Protein AF-M2UI79-F1 (afdb_monomer)

Secondary structure (DSSP, 8-state):
-------------------SHHHHHHHHHHHHHHHHHTTS-TTT--BTEEE--TT--TT----S-EEEPP-SSTTPPPPHHHHHHHHSS-S-SS----EETTEE-HHHHHHHHHHHHHSPPTTPPTT---PPP--GGGTBTT--SHHHHHHHHHHHHHHHHHHH-TT--HHHHHHHHHHHHHHHHHHHHHHHHHHHHHHHHHHHHTTTS---EEEEEE-SS-TTSEEEEE-HHHHHHHHHHTT-TTHHHHHHHHHHHHHHH-HHHHHHHHHHHHHHHHHHH--TT--

Sequence (287 aa):
MRCSLLFTLFYLFVAAWAGGYQGCLERVWLYQAYLIDSLNDYNDQTIGWQCKDKGITKRTTTCSSWVRMPGSSSGSTLSYDQFIFNLGRVGDRTGWSVMSGGKLDLEATALNTYNKYLTPRPGQAPGTAKVKNFGAHLAVKGTFEWNACIMKVGEVVDRTYRDKSAGMDDATKKLFKDFDMMRELVIKARAADHAPFLINEARQKLSGMNIELEPLGTNPVDPNKKWETVDWTATEKAALEAGDKDAGKKIRKFLGDWYSGNKDARDHDQVINSFKHQRDQQLACGR

Radius of gyration: 20.46 Å; Cα contacts (8 Å, |Δi|>4): 376; chains: 1; bounding box: 53×42×60 Å

Mean predicted aligned error: 6.47 Å

pLDDT: mean 87.97, std 14.97, range [24.69, 98.12]

Solvent-accessible surface area (backbone atoms only — not comparable to full-atom values): 16203 Å² total; per-residue (Å²): 133,87,78,79,80,78,74,76,84,72,93,62,65,44,60,40,90,29,56,53,58,37,34,24,30,47,50,49,27,52,49,33,48,30,58,51,36,64,75,46,58,80,88,75,45,38,54,51,16,25,56,66,56,82,84,78,51,87,82,51,83,76,70,90,42,75,41,72,59,77,44,98,47,92,88,47,82,61,52,66,26,44,48,51,37,57,48,44,96,57,88,61,67,64,82,38,62,34,74,51,96,91,37,78,32,63,66,60,17,18,52,42,36,35,50,60,33,48,54,66,53,93,95,50,62,86,88,70,45,53,48,69,63,49,50,29,29,43,36,30,58,96,32,46,34,33,52,62,32,48,43,49,52,40,54,50,49,37,49,48,39,68,78,50,56,82,82,58,50,73,70,61,52,43,41,56,54,50,28,52,53,32,47,53,50,28,45,46,40,47,46,33,72,48,17,68,60,50,51,55,50,45,56,66,74,43,67,93,51,68,84,35,72,38,80,71,47,67,31,90,90,43,75,89,40,72,27,36,32,74,28,64,68,59,20,35,51,54,27,42,74,75,64,39,86,56,33,65,59,52,51,53,49,51,52,51,50,46,44,68,73,32,64,67,58,28,60,50,48,51,47,47,48,31,54,50,49,36,59,74,69,52,61,66,90,56,134

Organism: Cochliobolus heterostrophus (strain C5 / ATCC 48332 / race O) (NCBI:txid701091)

Foldseek 3Di:
DDPPPPPDPDPQQPLPPDKALLQLLVLLLLLLLQVLLLLDDPVSRFFQKAAPDPPDDSPDQDGPDIDGQDDPDPPDRHDSLSSVVQLPPDDDSDDLFDDDPNHTPSSVSSLSNRVSQQPADVPGDHPPRIDDGGALNSTGHNDGGVLVSLQVSLVSNQVSCVVVVPPDDPVSLVSLVSSLVSLLVSLQVLQQVLAVVVVVLCCVQVPPFDFDKDWSAADPNDRVDTRIHTPLVVRLVVCVVVVNPCSVVSVVVSVVCCLVVPVVSVVSVSNSVSSVVSSVPHDRPHD

Structure (mmCIF, N/CA/C/O backbone):
data_AF-M2UI79-F1
#
_entry.id   AF-M2UI79-F1
#
loop_
_atom_site.group_PDB
_atom_site.id
_atom_site.type_symbol
_atom_site.label_atom_id
_atom_site.label_alt_id
_atom_site.label_comp_id
_atom_site.label_asym_id
_atom_site.label_entity_id
_atom_site.label_seq_id
_atom_site.pdbx_PDB_ins_code
_atom_site.Cartn_x
_atom_site.Cartn_y
_atom_site.Cartn_z
_atom_site.occupancy
_atom_site.B_iso_or_equiv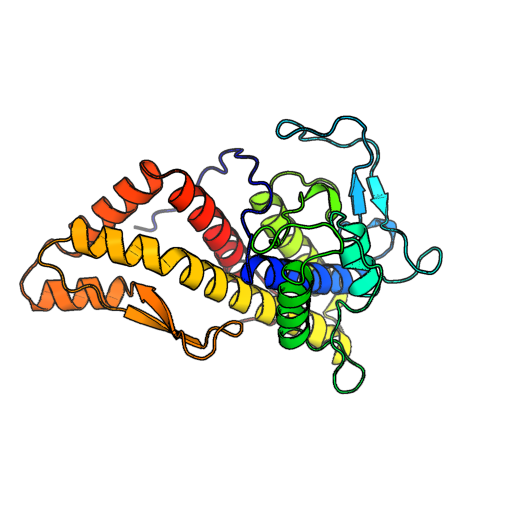
_atom_site.auth_seq_id
_atom_site.auth_comp_id
_atom_site.auth_asym_id
_atom_site.auth_atom_id
_atom_site.pdbx_PDB_model_num
ATOM 1 N N . MET A 1 1 ? 1.130 -15.012 29.475 1.00 27.92 1 MET A N 1
ATOM 2 C CA . MET A 1 1 ? 1.000 -16.111 28.492 1.00 27.92 1 MET A CA 1
ATOM 3 C C . MET A 1 1 ? 1.061 -15.506 27.101 1.00 27.92 1 MET A C 1
ATOM 5 O O . MET A 1 1 ? 0.258 -14.637 26.794 1.00 27.92 1 MET A O 1
ATOM 9 N N . ARG A 1 2 ? 2.076 -15.874 26.311 1.00 27.73 2 ARG A N 1
ATOM 10 C CA . ARG A 1 2 ? 2.273 -15.397 24.936 1.00 27.73 2 ARG A CA 1
ATOM 11 C C . ARG A 1 2 ? 1.300 -16.153 24.027 1.00 27.73 2 ARG A C 1
ATOM 13 O O . ARG A 1 2 ? 1.574 -17.292 23.665 1.00 27.73 2 ARG A O 1
ATOM 20 N N . CYS A 1 3 ? 0.150 -15.559 23.716 1.00 24.69 3 CYS A N 1
ATOM 21 C CA . CYS A 1 3 ? -0.741 -16.109 22.698 1.00 24.69 3 CYS A CA 1
ATOM 22 C C . CYS A 1 3 ? -0.102 -15.891 21.326 1.00 24.69 3 CYS A C 1
ATOM 24 O O . CYS A 1 3 ? -0.104 -14.783 20.795 1.00 24.69 3 CYS A O 1
ATOM 26 N N . SER A 1 4 ? 0.469 -16.964 20.783 1.00 31.38 4 SER A N 1
ATOM 27 C CA . SER A 1 4 ? 0.850 -17.053 19.377 1.00 31.38 4 SER A CA 1
ATOM 28 C C . SER A 1 4 ? -0.422 -17.022 18.533 1.00 31.38 4 SER A C 1
ATOM 30 O O . SER A 1 4 ? -1.139 -18.016 18.448 1.00 31.38 4 SER A O 1
ATOM 32 N N . LEU A 1 5 ? -0.718 -15.874 17.927 1.00 33.47 5 LEU A N 1
ATOM 33 C CA . LEU A 1 5 ? -1.711 -15.761 16.862 1.00 33.47 5 LEU A CA 1
ATOM 34 C C . LEU A 1 5 ? -1.067 -16.238 15.557 1.00 33.47 5 LEU A C 1
ATOM 36 O O . LEU A 1 5 ? -0.616 -15.450 14.733 1.00 33.47 5 LEU A O 1
ATOM 40 N N . LEU A 1 6 ? -1.006 -17.559 15.393 1.00 34.72 6 LEU A N 1
ATOM 41 C CA . LEU A 1 6 ? -0.852 -18.190 14.086 1.00 34.72 6 LEU A CA 1
ATOM 42 C C . LEU A 1 6 ? -2.170 -17.990 13.329 1.00 34.72 6 LEU A C 1
ATOM 44 O O . LEU A 1 6 ? -3.073 -18.824 13.398 1.00 34.72 6 LEU A O 1
ATOM 48 N N . PHE A 1 7 ? -2.309 -16.852 12.647 1.00 36.41 7 PHE A N 1
ATOM 49 C CA . PHE A 1 7 ? -3.405 -16.661 11.707 1.00 36.41 7 PHE A CA 1
ATOM 50 C C . PHE A 1 7 ? -3.168 -17.543 10.485 1.00 36.41 7 PHE A C 1
ATOM 52 O O . PHE A 1 7 ? -2.214 -17.387 9.727 1.00 36.41 7 PHE A O 1
ATOM 59 N N . THR A 1 8 ? -4.067 -18.503 10.331 1.00 36.81 8 THR A N 1
ATOM 60 C CA . THR A 1 8 ? -4.213 -19.368 9.172 1.00 36.81 8 THR A CA 1
ATOM 61 C C . THR A 1 8 ? -4.433 -18.484 7.940 1.00 36.81 8 THR A C 1
ATOM 63 O O . THR A 1 8 ? -5.433 -17.771 7.857 1.00 36.81 8 THR A O 1
ATOM 66 N N . LEU A 1 9 ? -3.491 -18.516 6.992 1.00 37.81 9 LEU A N 1
ATOM 67 C CA . LEU A 1 9 ? -3.625 -17.938 5.651 1.00 37.81 9 LEU A CA 1
ATOM 68 C C . LEU A 1 9 ? -4.763 -18.665 4.918 1.00 37.81 9 LEU A C 1
ATOM 70 O O . LEU A 1 9 ? -4.558 -19.664 4.230 1.00 37.81 9 LEU A O 1
ATOM 74 N N . PHE A 1 10 ? -5.996 -18.202 5.111 1.00 36.38 10 PHE A N 1
ATOM 75 C CA . PHE A 1 10 ? -7.117 -18.633 4.288 1.00 36.38 10 PHE A CA 1
ATOM 76 C C . PHE A 1 10 ? -6.907 -18.101 2.865 1.00 36.38 10 PHE A C 1
ATOM 78 O O . PHE A 1 10 ? -6.783 -16.897 2.656 1.00 36.38 10 PHE A O 1
ATOM 85 N N . TYR A 1 11 ? -6.870 -19.022 1.895 1.00 38.00 11 TYR A N 1
ATOM 86 C CA . TYR A 1 11 ? -6.718 -18.792 0.453 1.00 38.00 11 TYR A CA 1
ATOM 87 C C . TYR A 1 11 ? -7.908 -18.018 -0.143 1.00 38.00 11 TYR A C 1
ATOM 89 O O . TYR A 1 11 ? -8.714 -18.556 -0.905 1.00 38.00 11 TYR A O 1
ATOM 97 N N . LEU A 1 12 ? -8.041 -16.739 0.192 1.00 37.28 12 LEU A N 1
ATOM 98 C CA . LEU A 1 12 ? -8.968 -15.835 -0.474 1.00 37.28 12 LEU A CA 1
ATOM 99 C C . LEU A 1 12 ? -8.194 -15.063 -1.531 1.00 37.28 12 LEU A C 1
ATOM 101 O O . LEU A 1 12 ? -7.293 -14.302 -1.219 1.00 37.28 12 LEU A O 1
ATOM 105 N N . PHE A 1 13 ? -8.548 -15.280 -2.798 1.00 39.59 13 PHE A N 1
ATOM 106 C CA . PHE A 1 13 ? -7.978 -14.584 -3.950 1.00 39.59 13 PHE A CA 1
ATOM 107 C C . PHE A 1 13 ? -8.388 -13.105 -3.919 1.00 39.59 13 PHE A C 1
ATOM 109 O O . PHE A 1 13 ? -9.335 -12.686 -4.594 1.00 39.59 13 PHE A O 1
ATOM 116 N N . VAL A 1 14 ? -7.714 -12.302 -3.097 1.00 44.78 14 VAL A N 1
ATOM 117 C CA . VAL A 1 14 ? -7.947 -10.863 -3.046 1.00 44.78 14 VAL A CA 1
ATOM 118 C C . VAL A 1 14 ? -7.304 -10.272 -4.298 1.00 44.78 14 VAL A C 1
ATOM 120 O O . VAL A 1 14 ? -6.105 -10.042 -4.362 1.00 44.78 14 VAL A O 1
ATOM 123 N N . ALA A 1 15 ? -8.085 -10.066 -5.360 1.00 45.25 15 ALA A N 1
ATOM 124 C CA . ALA A 1 15 ? -7.661 -9.169 -6.431 1.00 45.25 15 ALA A CA 1
ATOM 125 C C . ALA A 1 15 ? -7.447 -7.794 -5.790 1.00 45.25 15 ALA A C 1
ATOM 127 O O . ALA A 1 15 ? -8.443 -7.263 -5.302 1.00 45.25 15 ALA A O 1
ATOM 128 N N . ALA A 1 16 ? -6.204 -7.278 -5.777 1.00 47.62 16 ALA A N 1
ATOM 129 C CA . ALA A 1 16 ? -5.757 -6.070 -5.066 1.00 47.62 16 ALA A CA 1
ATOM 130 C C . ALA A 1 16 ? -6.931 -5.139 -4.742 1.00 47.62 16 ALA A C 1
ATOM 132 O O . ALA A 1 16 ? -7.430 -4.427 -5.616 1.00 47.62 16 ALA A O 1
ATOM 133 N N . TRP A 1 17 ? -7.469 -5.246 -3.526 1.00 44.66 17 TRP A N 1
ATOM 134 C CA . TRP A 1 17 ? -8.681 -4.536 -3.116 1.00 44.66 17 TRP A CA 1
ATOM 135 C C . TRP A 1 17 ? -8.281 -3.137 -2.659 1.00 44.66 17 TRP A C 1
ATOM 137 O O . TRP A 1 17 ? -8.253 -2.783 -1.483 1.00 44.66 17 TRP A O 1
ATOM 147 N N . ALA A 1 18 ? -7.806 -2.388 -3.643 1.00 54.72 18 ALA A N 1
ATOM 148 C CA . ALA A 1 18 ? -7.272 -1.053 -3.518 1.00 54.72 18 ALA A CA 1
ATOM 149 C C . ALA A 1 18 ? -7.669 -0.304 -4.797 1.00 54.72 18 ALA A C 1
ATOM 151 O O . ALA A 1 18 ? -6.862 0.005 -5.676 1.00 54.72 18 ALA A O 1
ATOM 152 N N . GLY A 1 19 ? -8.975 -0.060 -4.928 1.00 70.31 19 GLY A N 1
ATOM 153 C CA . GLY A 1 19 ? -9.395 1.142 -5.636 1.00 70.31 19 GLY A CA 1
ATOM 154 C C . GLY A 1 19 ? -8.925 2.360 -4.833 1.00 70.31 19 GLY A C 1
ATOM 155 O O . GLY A 1 19 ? -8.544 2.229 -3.677 1.00 70.31 19 GLY A O 1
ATOM 156 N N . GLY A 1 20 ? -8.930 3.542 -5.433 1.00 88.06 20 GLY A N 1
ATOM 157 C CA . GLY A 1 20 ? -8.580 4.762 -4.712 1.00 88.06 20 GLY A CA 1
ATOM 158 C C . GLY A 1 20 ? -7.076 5.025 -4.569 1.00 88.06 20 GLY A C 1
ATOM 159 O O . GLY A 1 20 ? -6.243 4.488 -5.307 1.00 88.06 20 GLY A O 1
ATOM 160 N N . TYR A 1 21 ? -6.738 5.928 -3.653 1.00 92.81 21 TYR A N 1
ATOM 161 C CA . TYR A 1 21 ? -5.385 6.465 -3.502 1.00 92.81 21 TYR A CA 1
ATOM 162 C C . TYR A 1 21 ? -4.407 5.442 -2.911 1.00 92.81 21 TYR A C 1
ATOM 164 O O . TYR A 1 21 ? -3.282 5.324 -3.399 1.00 92.81 21 TYR A O 1
ATOM 172 N N . GLN A 1 22 ? -4.851 4.604 -1.967 1.00 92.25 22 GLN A N 1
ATOM 173 C CA . GLN A 1 22 ? -4.053 3.503 -1.418 1.00 92.25 22 GLN A CA 1
ATOM 174 C C . GLN A 1 22 ? -3.550 2.550 -2.507 1.00 92.25 22 GLN A C 1
ATOM 176 O O . GLN A 1 22 ? -2.398 2.134 -2.473 1.00 92.25 22 GLN A O 1
ATOM 181 N N . GLY A 1 23 ? -4.355 2.268 -3.536 1.00 92.06 23 GLY A N 1
ATOM 182 C CA . GLY A 1 23 ? -3.917 1.424 -4.649 1.00 92.06 23 GLY A CA 1
ATOM 183 C C . GLY A 1 23 ? -2.882 2.077 -5.557 1.00 92.06 23 GLY A C 1
ATOM 184 O O . GLY A 1 23 ? -2.166 1.385 -6.284 1.00 92.06 23 GLY A O 1
ATOM 185 N N . CYS A 1 24 ? -2.794 3.405 -5.543 1.00 95.12 24 CYS A N 1
ATOM 186 C CA . CYS A 1 24 ? -1.746 4.141 -6.239 1.00 95.12 24 CYS A CA 1
ATOM 187 C C . CYS A 1 24 ? -0.452 4.137 -5.417 1.00 95.12 24 CYS A C 1
ATOM 189 O O . CYS A 1 24 ? 0.610 3.885 -5.982 1.00 95.12 24 CYS A O 1
ATOM 191 N N . LEU A 1 25 ? -0.546 4.280 -4.090 1.00 96.69 25 LEU A N 1
ATOM 192 C CA . LEU A 1 25 ? 0.588 4.082 -3.181 1.00 96.69 25 LEU A CA 1
ATOM 193 C C . LEU A 1 25 ? 1.167 2.663 -3.294 1.00 96.69 25 LEU A C 1
ATOM 195 O O . LEU A 1 25 ? 2.378 2.514 -3.417 1.00 96.69 25 LEU A O 1
ATOM 199 N N . GLU A 1 26 ? 0.327 1.624 -3.357 1.00 95.62 26 GLU A N 1
ATOM 200 C CA . GLU A 1 26 ? 0.772 0.230 -3.525 1.00 95.62 26 GLU A CA 1
ATOM 201 C C . GLU A 1 26 ? 1.559 -0.006 -4.813 1.00 95.62 26 GLU A C 1
ATOM 203 O O . GLU A 1 26 ? 2.475 -0.823 -4.849 1.00 95.62 26 GLU A O 1
ATOM 208 N N . ARG A 1 27 ? 1.232 0.712 -5.889 1.00 95.81 27 ARG A N 1
ATOM 209 C CA . ARG A 1 27 ? 1.990 0.619 -7.140 1.00 95.81 27 ARG A CA 1
ATOM 210 C C . ARG A 1 27 ? 3.364 1.248 -7.027 1.00 95.81 27 ARG A C 1
ATOM 212 O O . ARG A 1 27 ? 4.323 0.685 -7.544 1.00 95.81 27 ARG A O 1
ATOM 219 N N . VAL A 1 28 ? 3.451 2.404 -6.375 1.00 97.56 28 VAL A N 1
ATOM 220 C CA . VAL A 1 28 ? 4.728 3.078 -6.127 1.00 97.56 28 VAL A CA 1
ATOM 221 C C . VAL A 1 28 ? 5.580 2.237 -5.176 1.00 97.56 28 VAL A C 1
ATOM 223 O O . VAL A 1 28 ? 6.752 2.017 -5.462 1.00 97.56 28 VAL A O 1
ATOM 226 N N . TRP A 1 29 ? 4.983 1.678 -4.120 1.00 97.94 29 TRP A N 1
ATOM 227 C CA . TRP A 1 29 ? 5.615 0.710 -3.220 1.00 97.94 29 TRP A CA 1
ATOM 228 C C . TRP A 1 29 ? 6.164 -0.509 -3.977 1.00 97.94 29 TRP A C 1
ATOM 230 O O . TRP A 1 29 ? 7.340 -0.846 -3.852 1.00 97.94 29 TRP A O 1
ATOM 240 N N . LEU A 1 30 ? 5.345 -1.128 -4.832 1.00 97.50 30 LEU A N 1
ATOM 241 C CA . LEU A 1 30 ? 5.756 -2.286 -5.624 1.00 97.50 30 LEU A CA 1
ATOM 242 C C . LEU A 1 30 ? 6.840 -1.933 -6.651 1.00 97.50 30 LEU A C 1
ATOM 244 O O . LEU A 1 30 ? 7.714 -2.750 -6.931 1.00 97.50 30 LEU A O 1
ATOM 248 N N . TYR A 1 31 ? 6.817 -0.714 -7.190 1.00 97.94 31 TYR A N 1
ATOM 249 C CA . TYR A 1 31 ? 7.880 -0.213 -8.053 1.00 97.94 31 TYR A CA 1
ATOM 250 C C . TYR A 1 31 ? 9.193 0.006 -7.286 1.00 97.94 31 TYR A C 1
ATOM 252 O O . TYR A 1 31 ? 10.247 -0.349 -7.802 1.00 97.94 31 TYR A O 1
ATOM 260 N N . GLN A 1 32 ? 9.160 0.502 -6.043 1.00 98.12 32 GLN A N 1
ATOM 261 C CA . GLN A 1 32 ? 10.369 0.552 -5.205 1.00 98.12 32 GLN A CA 1
ATOM 262 C C . GLN A 1 32 ? 10.928 -0.852 -4.961 1.00 98.12 32 GLN A C 1
ATOM 264 O O . GLN A 1 32 ? 12.128 -1.072 -5.104 1.00 98.12 32 GLN A O 1
ATOM 269 N N . ALA A 1 33 ? 10.058 -1.828 -4.695 1.00 98.00 33 ALA A N 1
ATOM 270 C CA . ALA A 1 33 ? 10.475 -3.218 -4.560 1.00 98.00 33 ALA A CA 1
ATOM 271 C C . ALA A 1 33 ? 11.096 -3.779 -5.845 1.00 98.00 33 ALA A C 1
ATOM 273 O O . ALA A 1 33 ? 12.089 -4.494 -5.787 1.00 98.00 33 ALA A O 1
ATOM 274 N N . TYR A 1 34 ? 10.535 -3.434 -7.006 1.00 98.12 34 TYR A N 1
ATOM 275 C CA . TYR A 1 34 ? 11.097 -3.781 -8.309 1.00 98.12 34 TYR A CA 1
ATOM 276 C C . TYR A 1 34 ? 12.510 -3.211 -8.496 1.00 98.12 34 TYR A C 1
ATOM 278 O O . TYR A 1 34 ? 13.402 -3.925 -8.950 1.00 98.12 34 TYR A O 1
ATOM 286 N N . LEU A 1 35 ? 12.730 -1.946 -8.121 1.00 97.31 35 LEU A N 1
ATOM 287 C CA . LEU A 1 35 ? 14.057 -1.331 -8.181 1.00 97.31 35 LEU A CA 1
ATOM 288 C C . LEU A 1 35 ? 15.046 -2.029 -7.241 1.00 97.31 35 LEU A C 1
ATOM 290 O O . LEU A 1 35 ? 16.182 -2.269 -7.639 1.00 97.31 35 LEU A O 1
ATOM 294 N N . ILE A 1 36 ? 14.613 -2.409 -6.037 1.00 97.19 36 ILE A N 1
ATOM 295 C CA . ILE A 1 36 ? 15.433 -3.193 -5.103 1.00 97.19 36 ILE A CA 1
ATOM 296 C C . ILE A 1 36 ? 15.765 -4.561 -5.703 1.00 97.19 36 ILE A C 1
ATOM 298 O O . ILE A 1 36 ? 16.930 -4.932 -5.766 1.00 97.19 36 ILE A O 1
ATOM 302 N N . ASP A 1 37 ? 14.774 -5.295 -6.202 1.00 97.38 37 ASP A N 1
ATOM 303 C CA . ASP A 1 37 ? 14.992 -6.618 -6.789 1.00 97.38 37 ASP A CA 1
ATOM 304 C C . ASP A 1 37 ? 15.906 -6.559 -8.025 1.00 97.38 37 ASP A C 1
ATOM 306 O O . ASP A 1 37 ? 16.657 -7.492 -8.286 1.00 97.38 37 ASP A O 1
ATOM 310 N N . SER A 1 38 ? 15.935 -5.429 -8.744 1.00 94.81 38 SER A N 1
ATOM 311 C CA . SER A 1 38 ? 16.854 -5.217 -9.871 1.00 94.81 38 SER A CA 1
ATOM 312 C C . SER A 1 38 ? 18.343 -5.185 -9.489 1.00 94.81 38 SER A C 1
ATOM 314 O O . SER A 1 38 ? 19.189 -5.279 -10.377 1.00 94.81 38 SER A O 1
ATOM 316 N N . LEU A 1 39 ? 18.667 -5.099 -8.192 1.00 93.94 39 LEU A N 1
ATOM 317 C CA . LEU A 1 39 ? 20.028 -5.242 -7.660 1.00 93.94 39 LEU A CA 1
ATOM 318 C C . LEU A 1 39 ? 20.504 -6.707 -7.641 1.00 93.94 39 LEU A C 1
ATOM 320 O O . LEU A 1 39 ? 21.701 -6.964 -7.482 1.00 93.94 39 LEU A O 1
ATOM 324 N N . ASN A 1 40 ? 19.579 -7.664 -7.756 1.00 94.06 40 ASN A N 1
ATOM 325 C CA . ASN A 1 40 ? 19.882 -9.089 -7.840 1.00 94.06 40 ASN A CA 1
ATOM 326 C C . ASN A 1 40 ? 20.243 -9.502 -9.268 1.00 94.06 40 ASN A C 1
ATOM 328 O O . ASN A 1 40 ? 19.857 -8.852 -10.248 1.00 94.06 40 ASN A O 1
ATOM 332 N N . ASP A 1 41 ? 20.930 -10.638 -9.382 1.00 92.19 41 ASP A N 1
ATOM 333 C CA . ASP A 1 41 ? 21.241 -11.243 -10.670 1.00 92.19 41 ASP A CA 1
ATOM 334 C C . ASP A 1 41 ? 19.953 -11.570 -11.429 1.00 92.19 41 ASP A C 1
ATOM 336 O O . ASP A 1 41 ? 18.920 -11.908 -10.850 1.00 92.19 41 ASP A O 1
ATOM 340 N N . TYR A 1 42 ? 20.013 -11.479 -12.757 1.00 88.88 42 TYR A N 1
ATOM 341 C CA . TYR A 1 42 ? 18.832 -11.554 -13.622 1.00 88.88 42 TYR A CA 1
ATOM 342 C C . TYR A 1 42 ? 17.937 -12.778 -13.353 1.00 88.88 42 TYR A C 1
ATOM 344 O O . TYR A 1 42 ? 16.712 -12.666 -13.390 1.00 88.88 42 TYR A O 1
ATOM 352 N N . ASN A 1 43 ? 18.541 -13.936 -13.073 1.00 89.81 43 ASN A N 1
ATOM 353 C CA . ASN A 1 43 ? 17.819 -15.190 -12.846 1.00 89.81 43 ASN A CA 1
ATOM 354 C C . ASN A 1 43 ? 17.119 -15.258 -11.478 1.00 89.81 43 ASN A C 1
ATOM 356 O O . ASN A 1 43 ? 16.174 -16.037 -11.328 1.00 89.81 43 ASN A O 1
ATOM 360 N N . ASP A 1 44 ? 17.536 -14.423 -10.527 1.00 93.50 44 ASP A N 1
ATOM 361 C CA . ASP A 1 44 ? 17.002 -14.374 -9.164 1.00 93.50 44 ASP A CA 1
ATOM 362 C C . ASP A 1 44 ? 15.901 -13.318 -8.999 1.00 93.50 44 ASP A C 1
ATOM 364 O O . ASP A 1 44 ? 15.162 -13.332 -8.009 1.00 93.50 44 ASP A O 1
ATOM 368 N N . GLN A 1 45 ? 15.749 -12.434 -9.992 1.00 95.12 45 GLN A N 1
ATOM 369 C CA . GLN A 1 45 ? 14.691 -11.428 -10.030 1.00 95.12 45 GLN A CA 1
ATOM 370 C C . GLN A 1 45 ? 13.314 -12.094 -10.139 1.00 95.12 45 GLN A C 1
ATOM 372 O O . GLN A 1 45 ? 13.070 -12.992 -10.951 1.00 95.12 45 GLN A O 1
ATOM 377 N N . THR A 1 46 ? 12.368 -11.607 -9.345 1.00 96.88 46 THR A N 1
ATOM 378 C CA . THR A 1 46 ? 10.985 -12.095 -9.299 1.00 96.88 46 THR A CA 1
ATOM 379 C C . THR A 1 46 ? 9.944 -10.989 -9.431 1.00 96.88 46 THR A C 1
ATOM 381 O O . THR A 1 46 ? 8.822 -11.278 -9.840 1.00 96.88 46 THR A O 1
ATOM 384 N N . ILE A 1 47 ? 10.286 -9.734 -9.155 1.00 97.50 47 ILE A N 1
ATOM 385 C CA . ILE A 1 47 ? 9.419 -8.568 -9.328 1.00 97.50 47 ILE A CA 1
ATOM 386 C C . ILE A 1 47 ? 9.652 -7.984 -10.731 1.00 97.50 47 ILE A C 1
ATOM 388 O O . ILE A 1 47 ? 10.757 -8.016 -11.267 1.00 97.50 47 ILE A O 1
ATOM 392 N N . GLY A 1 48 ? 8.597 -7.491 -11.379 1.00 95.44 48 GLY A N 1
ATOM 393 C CA . GLY A 1 48 ? 8.637 -7.105 -12.794 1.00 95.44 48 GLY A CA 1
ATOM 394 C C . GLY A 1 48 ? 8.486 -8.299 -13.743 1.00 95.44 48 GLY A C 1
ATOM 395 O O . GLY A 1 48 ? 8.950 -8.254 -14.882 1.00 95.44 48 GLY A O 1
ATOM 396 N N . TRP A 1 49 ? 7.829 -9.366 -13.284 1.00 95.38 49 TRP A N 1
ATOM 397 C CA . TRP A 1 49 ? 7.524 -10.566 -14.065 1.00 95.38 49 TRP A CA 1
ATOM 398 C C . TRP A 1 49 ? 6.017 -10.805 -14.117 1.00 95.38 49 TRP A C 1
ATOM 400 O O . TRP A 1 49 ? 5.299 -10.553 -13.152 1.00 95.38 49 TRP A O 1
ATOM 410 N N . GLN A 1 50 ? 5.534 -11.308 -15.249 1.00 94.12 50 GLN A N 1
ATOM 411 C CA . GLN A 1 50 ? 4.115 -11.514 -15.508 1.00 94.12 50 GLN A CA 1
ATOM 412 C C . GLN A 1 50 ? 3.835 -12.944 -15.935 1.00 94.12 50 GLN A C 1
ATOM 414 O O . GLN A 1 50 ? 4.552 -13.501 -16.767 1.00 94.12 50 GLN A O 1
ATOM 419 N N . CYS A 1 51 ? 2.739 -13.495 -15.433 1.00 94.56 51 CYS A N 1
ATOM 420 C CA . CYS A 1 51 ? 2.184 -14.726 -15.955 1.00 94.56 51 CYS A CA 1
ATOM 421 C C . CYS A 1 51 ? 1.493 -14.463 -17.299 1.00 94.56 51 CYS A C 1
ATOM 423 O O . CYS A 1 51 ? 0.659 -13.558 -17.409 1.00 94.56 51 CYS A O 1
ATOM 425 N N . LYS A 1 52 ? 1.834 -15.253 -18.322 1.00 93.31 52 LYS A N 1
ATOM 426 C CA . LYS A 1 52 ? 1.242 -15.186 -19.671 1.00 93.31 52 LYS A CA 1
ATOM 427 C C . LYS A 1 52 ? 0.413 -16.411 -20.035 1.00 93.31 52 LYS A C 1
ATOM 429 O O . LYS A 1 52 ? -0.013 -16.534 -21.185 1.00 93.31 52 LYS A O 1
ATOM 434 N N . ASP A 1 53 ? 0.146 -17.284 -19.071 1.00 93.19 53 ASP A N 1
ATOM 435 C CA . ASP A 1 53 ? -0.780 -18.391 -19.272 1.00 93.19 53 ASP A CA 1
ATOM 436 C C . ASP A 1 53 ? -2.148 -17.853 -19.726 1.00 93.19 53 ASP A C 1
ATOM 438 O O . ASP A 1 53 ? -2.625 -16.801 -19.287 1.00 93.19 53 ASP A O 1
ATOM 442 N N . LYS A 1 54 ? -2.786 -18.563 -20.659 1.00 88.38 54 LYS A N 1
ATOM 443 C CA . LYS A 1 54 ? -4.115 -18.191 -21.156 1.00 88.38 54 LYS A CA 1
ATOM 444 C C . LYS A 1 54 ? -5.178 -18.586 -20.132 1.00 88.38 54 LYS A C 1
ATOM 446 O O . LYS A 1 54 ? -5.058 -19.606 -19.465 1.00 88.38 54 LYS A O 1
ATOM 451 N N . GLY A 1 55 ? -6.254 -17.803 -20.048 1.00 84.00 55 GLY A N 1
ATOM 452 C CA . GLY A 1 55 ? -7.412 -18.156 -19.220 1.00 84.00 55 GLY A CA 1
ATOM 453 C C . GLY A 1 55 ? -7.171 -18.058 -17.711 1.00 84.00 55 GLY A C 1
ATOM 454 O O . GLY A 1 55 ? -7.822 -18.776 -16.957 1.00 84.00 55 GLY A O 1
ATOM 455 N N . ILE A 1 56 ? -6.267 -17.180 -17.255 1.00 85.25 56 ILE A N 1
ATOM 456 C CA . ILE A 1 56 ? -6.079 -16.907 -15.822 1.00 85.25 56 ILE A CA 1
ATOM 457 C C . ILE A 1 56 ? -7.420 -16.498 -15.201 1.00 85.25 56 ILE A C 1
ATOM 459 O O . ILE A 1 56 ? -8.070 -15.544 -15.635 1.00 85.25 56 ILE A O 1
ATOM 463 N N . THR A 1 57 ? -7.820 -17.219 -14.157 1.00 84.69 57 THR A N 1
ATOM 464 C CA . THR A 1 57 ? -9.033 -16.952 -13.382 1.00 84.69 57 THR A CA 1
ATOM 465 C C . THR A 1 57 ? -8.685 -16.677 -11.923 1.00 84.69 57 THR A C 1
ATOM 467 O O . THR A 1 57 ? -7.548 -16.841 -11.489 1.00 84.69 57 THR A O 1
ATOM 470 N N . LYS A 1 58 ? -9.698 -16.336 -11.121 1.00 75.00 58 LYS A N 1
ATOM 471 C CA . LYS A 1 58 ? -9.567 -16.217 -9.659 1.00 75.00 58 LYS A CA 1
ATOM 472 C C . LYS A 1 58 ? -9.214 -17.535 -8.948 1.00 75.00 58 LYS A C 1
ATOM 474 O O . LYS A 1 58 ? -9.011 -17.519 -7.746 1.00 75.00 58 LYS A O 1
ATOM 479 N N . ARG A 1 59 ? -9.221 -18.679 -9.644 1.00 82.31 59 ARG A N 1
ATOM 480 C CA . ARG A 1 59 ? -8.838 -19.990 -9.086 1.00 82.31 59 ARG A CA 1
ATOM 481 C C . ARG A 1 59 ? -7.431 -20.421 -9.503 1.00 82.31 59 ARG A C 1
ATOM 483 O O . ARG A 1 59 ? -6.970 -21.469 -9.071 1.00 82.31 59 ARG A O 1
ATOM 490 N N . THR A 1 60 ? -6.770 -19.650 -10.362 1.00 85.31 60 THR A N 1
ATOM 491 C CA . THR A 1 60 ? -5.447 -19.994 -10.883 1.00 85.31 60 THR A CA 1
ATOM 492 C C . THR A 1 60 ? -4.389 -19.755 -9.812 1.00 85.31 60 THR A C 1
ATOM 494 O O . THR A 1 60 ? -4.224 -18.628 -9.365 1.00 85.31 60 THR A O 1
ATOM 497 N N . THR A 1 61 ? -3.665 -20.798 -9.415 1.00 87.50 61 THR A N 1
ATOM 498 C CA . THR A 1 61 ? -2.616 -20.725 -8.379 1.00 87.50 61 THR A CA 1
ATOM 499 C C . THR A 1 61 ? -1.211 -20.980 -8.918 1.00 87.50 61 THR A C 1
ATOM 501 O O . THR A 1 61 ? -0.232 -20.775 -8.204 1.00 87.50 61 THR A O 1
ATOM 504 N N . THR A 1 62 ? -1.091 -21.403 -10.174 1.00 90.19 62 THR A N 1
ATOM 505 C CA . THR A 1 62 ? 0.176 -21.734 -10.826 1.00 90.19 62 THR A CA 1
ATOM 506 C C . THR A 1 62 ? 0.285 -21.034 -12.171 1.00 90.19 62 THR A C 1
ATOM 508 O O . THR A 1 62 ? -0.717 -20.657 -12.777 1.00 90.19 62 THR A O 1
ATOM 511 N N . CYS A 1 63 ? 1.523 -20.834 -12.615 1.00 93.88 63 CYS A N 1
ATOM 512 C CA . CYS A 1 63 ? 1.818 -20.309 -13.938 1.00 93.88 63 CYS A CA 1
ATOM 513 C C . CY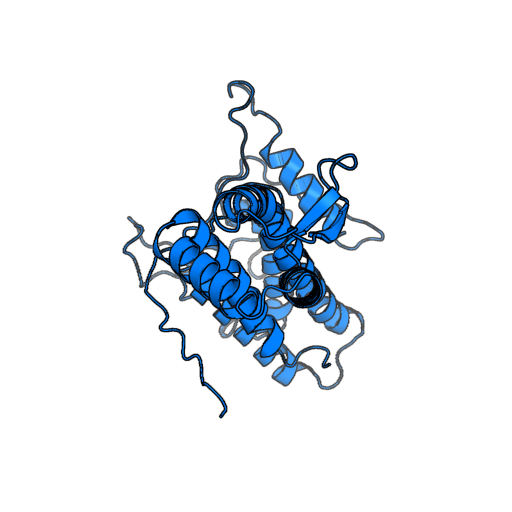S A 1 63 ? 3.030 -21.029 -14.516 1.00 93.88 63 CYS A C 1
ATOM 515 O O . CYS A 1 63 ? 4.068 -21.102 -13.848 1.00 93.88 63 CYS A O 1
ATOM 517 N N . SER A 1 64 ? 2.910 -21.511 -15.747 1.00 93.25 64 SER A N 1
ATOM 518 C CA . SER A 1 64 ? 4.005 -22.153 -16.476 1.00 93.25 64 SER A CA 1
ATOM 519 C C . SER A 1 64 ? 4.823 -21.153 -17.295 1.00 93.25 64 SER A C 1
ATOM 521 O O . SER A 1 64 ? 6.016 -21.368 -17.495 1.00 93.25 64 SER A O 1
ATOM 523 N N . SER A 1 65 ? 4.222 -20.045 -17.740 1.00 94.75 65 SER A N 1
ATOM 524 C CA . SER A 1 65 ? 4.877 -19.036 -18.577 1.00 94.75 65 SER A CA 1
ATOM 525 C C . SER A 1 65 ? 5.045 -17.701 -17.848 1.00 94.75 65 SER A C 1
ATOM 527 O O . SER A 1 65 ? 4.221 -16.790 -17.960 1.00 94.75 65 SER A O 1
ATOM 529 N N . TRP A 1 66 ? 6.141 -17.574 -17.099 1.00 94.88 66 TRP A N 1
ATOM 530 C CA . TRP A 1 66 ? 6.571 -16.290 -16.542 1.00 94.88 66 TRP A CA 1
ATOM 531 C C . TRP A 1 66 ? 7.471 -15.557 -17.528 1.00 94.88 66 TRP A C 1
ATOM 533 O O . TRP A 1 66 ? 8.503 -16.084 -17.936 1.00 94.88 66 TRP A O 1
ATOM 543 N N . VAL A 1 67 ? 7.115 -14.318 -17.858 1.00 93.94 67 VAL A N 1
ATOM 544 C CA . VAL A 1 67 ? 7.925 -13.450 -18.720 1.00 93.94 67 VAL A CA 1
ATOM 545 C C . VAL A 1 67 ? 8.245 -12.147 -18.010 1.00 93.94 67 VAL A C 1
ATOM 547 O O . VAL A 1 67 ? 7.417 -11.621 -17.264 1.00 93.94 67 VAL A O 1
ATOM 550 N N . ARG A 1 68 ? 9.432 -11.599 -18.255 1.00 93.50 68 ARG A N 1
ATOM 551 C CA . ARG A 1 68 ? 9.780 -10.271 -17.755 1.00 93.50 68 ARG A CA 1
ATOM 552 C C . ARG A 1 68 ? 8.904 -9.219 -18.432 1.00 93.50 68 ARG A C 1
ATOM 554 O O . ARG A 1 68 ? 8.588 -9.325 -19.618 1.00 93.50 68 ARG A O 1
ATOM 561 N N . MET A 1 69 ? 8.517 -8.202 -17.678 1.00 93.94 69 MET A N 1
ATOM 562 C CA . MET A 1 69 ? 7.858 -7.026 -18.227 1.00 93.94 69 MET A CA 1
ATOM 563 C C . MET A 1 69 ? 8.768 -6.336 -19.261 1.00 93.94 69 MET A C 1
ATOM 565 O O . MET A 1 69 ? 9.942 -6.096 -18.966 1.00 93.94 69 MET A O 1
ATOM 569 N N . PRO A 1 70 ? 8.263 -6.012 -20.464 1.00 90.12 70 PRO A N 1
ATOM 570 C CA . PRO A 1 70 ? 9.048 -5.337 -21.490 1.00 90.12 70 PRO A CA 1
ATOM 571 C C . PRO A 1 70 ? 9.364 -3.882 -21.120 1.00 90.12 70 PRO A C 1
ATOM 573 O O . PRO A 1 70 ? 8.475 -3.119 -20.731 1.00 90.12 70 PRO A O 1
ATOM 576 N N . GLY A 1 71 ? 10.634 -3.508 -21.291 1.00 88.75 71 GLY A N 1
ATOM 577 C CA . GLY A 1 71 ? 11.133 -2.136 -21.192 1.00 88.75 71 GLY A CA 1
ATOM 578 C C . GLY A 1 71 ? 11.362 -1.486 -22.554 1.00 88.75 71 GLY A C 1
ATOM 579 O O . GLY A 1 71 ? 10.880 -1.965 -23.579 1.00 88.75 71 GLY A O 1
ATOM 580 N N . SER A 1 72 ? 12.111 -0.382 -22.564 1.00 84.75 72 SER A N 1
ATOM 581 C CA . SER A 1 72 ? 12.518 0.308 -23.798 1.00 84.75 72 SER A CA 1
ATOM 582 C C . SER A 1 72 ? 13.536 -0.494 -24.607 1.00 84.75 72 SER A C 1
ATOM 584 O O . SER A 1 72 ? 13.565 -0.379 -25.830 1.00 84.75 72 SER A O 1
ATOM 586 N N . SER A 1 73 ? 14.347 -1.318 -23.946 1.00 84.31 73 SER A N 1
ATOM 587 C CA . SER A 1 73 ? 15.255 -2.267 -24.586 1.00 84.31 73 SER A CA 1
ATOM 588 C C . SER A 1 73 ? 15.286 -3.595 -23.827 1.00 84.31 73 SER A C 1
ATOM 590 O O . SER A 1 73 ? 14.806 -3.712 -22.695 1.00 84.31 73 SER A O 1
ATOM 592 N N . SER A 1 74 ? 15.829 -4.635 -24.466 1.00 78.00 74 SER A N 1
ATOM 593 C CA . SER A 1 74 ? 16.018 -5.925 -23.800 1.00 78.00 74 SER A CA 1
ATOM 594 C C . SER A 1 74 ? 16.938 -5.746 -22.593 1.00 78.00 74 SER A C 1
ATOM 596 O O . SER A 1 74 ? 18.021 -5.180 -22.713 1.00 78.00 74 SER A O 1
ATOM 598 N N . GLY A 1 75 ? 16.499 -6.201 -21.421 1.00 75.12 75 GLY A N 1
ATOM 599 C CA . GLY A 1 75 ? 17.299 -6.120 -20.200 1.00 75.12 75 GLY A CA 1
ATOM 600 C C . GLY A 1 75 ? 17.165 -4.815 -19.404 1.00 75.12 75 GLY A C 1
ATOM 601 O O . GLY A 1 75 ? 17.457 -4.849 -18.211 1.00 75.12 75 GLY A O 1
ATOM 602 N N . SER A 1 76 ? 16.638 -3.721 -19.968 1.00 85.62 76 SER A N 1
ATOM 603 C CA . SER A 1 76 ? 16.575 -2.428 -19.266 1.00 85.62 76 SER A CA 1
ATOM 604 C C . SER A 1 76 ? 15.700 -2.457 -18.010 1.00 85.62 76 SER A C 1
ATOM 606 O O . SER A 1 76 ? 14.634 -3.081 -18.008 1.00 85.62 76 SER A O 1
ATOM 608 N N . THR A 1 77 ? 16.101 -1.712 -16.980 1.00 90.81 77 THR A N 1
ATOM 609 C CA . THR A 1 77 ? 15.228 -1.379 -15.847 1.00 90.81 77 THR A CA 1
ATOM 610 C C . THR A 1 77 ? 14.066 -0.514 -16.329 1.00 90.81 77 THR A C 1
ATOM 612 O O . THR A 1 77 ? 14.258 0.407 -17.124 1.00 90.81 77 THR A O 1
ATOM 615 N N . LEU A 1 78 ? 12.854 -0.827 -15.880 1.00 94.44 78 LEU A N 1
ATOM 616 C CA . LEU A 1 78 ? 11.650 -0.097 -16.257 1.00 94.44 78 LEU A CA 1
ATOM 617 C C . LEU A 1 78 ? 11.604 1.258 -15.561 1.00 94.44 78 LEU A C 1
ATOM 619 O O . LEU A 1 78 ? 11.903 1.348 -14.374 1.00 94.44 78 LEU A O 1
ATOM 623 N N . SER A 1 79 ? 11.136 2.284 -16.270 1.00 95.88 79 SER A N 1
ATOM 624 C CA . SER A 1 79 ? 10.598 3.476 -15.614 1.00 95.88 79 SER A CA 1
ATOM 625 C C . SER A 1 79 ? 9.267 3.156 -14.923 1.00 95.88 79 SER A C 1
ATOM 627 O O . SER A 1 79 ? 8.606 2.166 -15.248 1.00 95.88 79 SER A O 1
ATOM 629 N N . TYR A 1 80 ? 8.816 4.023 -14.012 1.00 96.81 80 TYR A N 1
ATOM 630 C CA . TYR A 1 80 ? 7.504 3.862 -13.376 1.00 96.81 80 TYR A CA 1
ATOM 631 C C . TYR A 1 80 ? 6.363 3.848 -14.409 1.00 96.81 80 TYR A C 1
ATOM 633 O O . TYR A 1 80 ? 5.474 3.002 -14.336 1.00 96.81 80 TYR A O 1
ATOM 641 N N . ASP A 1 81 ? 6.430 4.713 -15.426 1.00 96.38 81 ASP A N 1
ATOM 642 C CA . ASP A 1 81 ? 5.477 4.743 -16.542 1.00 96.38 81 ASP A CA 1
ATOM 643 C C . ASP A 1 81 ? 5.384 3.384 -17.258 1.00 96.38 81 ASP A C 1
ATOM 645 O O . ASP A 1 81 ? 4.291 2.858 -17.478 1.00 96.38 81 ASP A O 1
ATOM 649 N N . GLN A 1 82 ? 6.535 2.776 -17.565 1.00 95.81 82 GLN A N 1
ATOM 650 C CA . GLN A 1 82 ? 6.601 1.453 -18.188 1.00 95.81 82 GLN A CA 1
ATOM 651 C C . GLN A 1 82 ? 6.099 0.358 -17.243 1.00 95.81 82 GLN A C 1
ATOM 653 O O . GLN A 1 82 ? 5.381 -0.543 -17.676 1.00 95.81 82 GLN A O 1
ATOM 658 N N . PHE A 1 83 ? 6.447 0.427 -15.958 1.00 95.81 83 PHE A N 1
ATOM 659 C CA . PHE A 1 83 ? 5.997 -0.527 -14.949 1.00 95.81 83 PHE A CA 1
ATOM 660 C C . PHE A 1 83 ? 4.467 -0.535 -14.848 1.00 95.81 83 PHE A C 1
ATOM 662 O O . PHE A 1 83 ? 3.838 -1.579 -15.021 1.00 95.81 83 PHE A O 1
ATOM 669 N N . ILE A 1 84 ? 3.850 0.639 -14.681 1.00 93.94 84 ILE A N 1
ATOM 670 C CA . ILE A 1 84 ? 2.391 0.800 -14.627 1.00 93.94 84 ILE A CA 1
ATOM 671 C C . ILE A 1 84 ? 1.719 0.358 -15.924 1.00 93.94 84 ILE A C 1
ATOM 673 O O . ILE A 1 84 ? 0.696 -0.327 -15.872 1.00 93.94 84 ILE A O 1
ATOM 677 N N . PHE A 1 85 ? 2.290 0.711 -17.079 1.00 93.19 85 PHE A N 1
ATOM 678 C CA . PHE A 1 85 ? 1.776 0.260 -18.369 1.00 93.19 85 PHE A CA 1
ATOM 679 C C . PHE A 1 85 ? 1.722 -1.267 -18.455 1.00 93.19 85 PHE A C 1
ATOM 681 O O . PHE A 1 85 ? 0.709 -1.836 -18.869 1.00 93.19 85 PHE A O 1
ATOM 688 N N . ASN A 1 86 ? 2.775 -1.932 -17.983 1.00 92.75 86 ASN A N 1
ATOM 689 C CA . ASN A 1 86 ? 2.859 -3.383 -17.981 1.00 92.75 86 ASN A CA 1
ATOM 690 C C . ASN A 1 86 ? 1.906 -4.050 -16.987 1.00 92.75 86 ASN A C 1
ATOM 692 O O . ASN A 1 86 ? 1.335 -5.083 -17.336 1.00 92.75 86 ASN A O 1
ATOM 696 N N . LEU A 1 87 ? 1.632 -3.460 -15.815 1.00 90.31 87 LEU A N 1
ATOM 697 C CA . LEU A 1 87 ? 0.560 -3.940 -14.917 1.00 90.31 87 LEU A CA 1
ATOM 698 C C . LEU A 1 87 ? -0.813 -4.006 -15.614 1.00 90.31 87 LEU A C 1
ATOM 700 O O . LEU A 1 87 ? -1.731 -4.680 -15.137 1.00 90.31 87 LEU A O 1
ATOM 704 N N . GLY A 1 88 ? -0.943 -3.339 -16.762 1.00 79.19 88 GLY A N 1
ATOM 705 C CA . GLY A 1 88 ? -2.113 -3.362 -17.614 1.00 79.19 88 GLY A CA 1
ATOM 706 C C . GLY A 1 88 ? -3.230 -2.485 -17.065 1.00 79.19 88 GLY A C 1
ATOM 707 O O . GLY A 1 88 ? -3.130 -1.857 -16.014 1.00 79.19 88 GLY A O 1
ATOM 708 N N . ARG A 1 89 ? -4.345 -2.440 -17.805 1.00 73.56 89 ARG A N 1
ATOM 709 C CA . ARG A 1 89 ? -5.553 -1.667 -17.441 1.00 73.56 89 ARG A CA 1
ATOM 710 C C . ARG A 1 89 ? -5.339 -0.149 -17.387 1.00 73.56 89 ARG A C 1
ATOM 712 O O . ARG A 1 89 ? -6.217 0.582 -16.926 1.00 73.56 89 ARG A O 1
ATOM 719 N N . VAL A 1 90 ? -4.237 0.322 -17.958 1.00 79.50 90 VAL A N 1
ATOM 720 C CA . VAL A 1 90 ? -3.976 1.722 -18.289 1.00 79.50 90 VAL A CA 1
ATOM 721 C C . VAL A 1 90 ? -3.929 1.903 -19.807 1.00 79.50 90 VAL A C 1
ATOM 723 O O . VAL A 1 90 ? -3.668 0.957 -20.541 1.00 79.50 90 VAL A O 1
ATOM 726 N N . GLY A 1 91 ? -4.304 3.089 -20.285 1.00 74.69 91 GLY A N 1
ATOM 727 C CA . GLY A 1 91 ? -4.392 3.415 -21.715 1.00 74.69 91 GLY A CA 1
ATOM 728 C C . GLY A 1 91 ? -3.209 4.243 -22.191 1.00 74.69 91 GLY A C 1
ATOM 729 O O . GLY A 1 91 ? -2.771 4.084 -23.324 1.00 74.69 91 GLY A O 1
ATOM 730 N N . ASP A 1 92 ? -2.659 5.064 -21.299 1.00 85.31 92 ASP A N 1
ATOM 731 C CA . ASP A 1 92 ? -1.515 5.908 -21.603 1.00 85.31 92 ASP A CA 1
ATOM 732 C C . ASP A 1 92 ? -0.223 5.171 -21.271 1.00 85.31 92 ASP A C 1
ATOM 734 O O . ASP A 1 92 ? -0.098 4.556 -20.210 1.00 85.31 92 ASP A O 1
ATOM 738 N N . ARG A 1 93 ? 0.759 5.276 -22.165 1.00 88.31 93 ARG A N 1
ATOM 739 C CA . ARG A 1 93 ? 2.102 4.721 -21.952 1.00 88.31 93 ARG A CA 1
ATOM 740 C C . ARG A 1 93 ? 2.969 5.579 -21.033 1.00 88.31 93 ARG A C 1
ATOM 742 O O . ARG A 1 93 ? 3.945 5.064 -20.507 1.00 88.31 93 ARG A O 1
ATOM 749 N N . THR A 1 94 ? 2.638 6.860 -20.871 1.00 92.69 94 THR A N 1
ATOM 750 C CA . THR A 1 94 ? 3.474 7.840 -20.166 1.00 92.69 94 THR A CA 1
ATOM 751 C C . THR A 1 94 ? 2.665 8.840 -19.333 1.00 92.69 94 THR A C 1
ATOM 753 O O . THR A 1 94 ? 1.430 8.931 -19.425 1.00 92.69 94 THR A O 1
ATOM 756 N N . GLY A 1 95 ? 3.387 9.606 -18.514 1.00 93.50 95 GLY A N 1
ATOM 757 C CA . GLY A 1 95 ? 2.864 10.700 -17.700 1.00 93.50 95 GLY A CA 1
ATOM 758 C C . GLY A 1 95 ? 2.308 10.252 -16.352 1.00 93.50 95 GLY A C 1
ATOM 759 O O . GLY A 1 95 ? 1.540 10.994 -15.750 1.00 93.50 95 GLY A O 1
ATOM 760 N N . TRP A 1 96 ? 2.639 9.043 -15.893 1.00 95.31 96 TRP A N 1
ATOM 761 C CA . TRP A 1 96 ? 2.232 8.518 -14.587 1.00 95.31 96 TRP A CA 1
ATOM 762 C C . TRP A 1 96 ? 3.195 8.958 -13.485 1.00 95.31 96 TRP A C 1
ATOM 764 O O . TRP A 1 96 ? 2.757 9.248 -12.373 1.00 95.31 96 TRP A O 1
ATOM 774 N N . SER A 1 97 ? 4.487 9.044 -13.797 1.00 96.56 97 SER A N 1
ATOM 775 C CA . SER A 1 97 ? 5.536 9.508 -12.892 1.00 96.56 97 SER A CA 1
ATOM 776 C C . SER A 1 97 ? 5.573 11.025 -12.748 1.00 96.56 97 SER A C 1
ATOM 778 O O . SER A 1 97 ? 5.476 11.746 -13.741 1.00 96.56 97 SER A O 1
ATOM 780 N N . VAL A 1 98 ? 5.835 11.492 -11.529 1.00 97.56 98 VAL A N 1
ATOM 781 C CA . VAL A 1 98 ? 6.253 12.868 -11.241 1.00 97.56 98 VAL A CA 1
ATOM 782 C C . VAL A 1 98 ? 7.721 12.839 -10.834 1.00 97.56 98 VAL A C 1
ATOM 784 O O . VAL A 1 98 ? 8.116 12.062 -9.966 1.00 97.56 98 VAL A O 1
ATOM 787 N N . MET A 1 99 ? 8.536 13.671 -11.479 1.00 96.19 99 MET A N 1
ATOM 788 C CA . MET A 1 99 ? 9.971 13.759 -11.214 1.00 96.19 99 MET A CA 1
ATOM 789 C C . MET A 1 99 ? 10.284 15.051 -10.462 1.00 96.19 99 MET A C 1
ATOM 791 O O . MET A 1 99 ? 9.830 16.121 -10.859 1.00 96.19 99 MET A O 1
ATOM 795 N N . SER A 1 100 ? 11.105 14.960 -9.419 1.00 94.31 100 SER A N 1
ATOM 796 C CA . SER A 1 100 ? 11.610 16.094 -8.646 1.00 94.31 100 SER A CA 1
ATOM 797 C C . SER A 1 100 ? 13.108 15.914 -8.405 1.00 94.31 100 SER A C 1
ATOM 799 O O . SER A 1 100 ? 13.561 14.838 -8.012 1.00 94.31 100 SER A O 1
ATOM 801 N N . GLY A 1 101 ? 13.912 16.932 -8.730 1.00 89.25 101 GLY A N 1
ATOM 802 C CA . GLY A 1 101 ? 15.376 16.856 -8.606 1.00 89.25 101 GLY A CA 1
ATOM 803 C C . GLY A 1 101 ? 16.016 15.693 -9.384 1.00 89.25 101 GLY A C 1
ATOM 804 O O . GLY A 1 101 ? 16.981 15.096 -8.914 1.00 89.25 101 GLY A O 1
ATOM 805 N N . GLY A 1 102 ? 15.445 15.316 -10.536 1.00 88.06 102 GLY A N 1
ATOM 806 C CA . GLY A 1 102 ? 15.918 14.190 -11.356 1.00 88.06 102 GLY A CA 1
ATOM 807 C C . GLY A 1 102 ? 15.587 12.797 -10.803 1.00 88.06 102 GLY A C 1
ATOM 808 O O . GLY A 1 102 ? 16.014 11.799 -11.379 1.00 88.06 102 GLY A O 1
ATOM 809 N N . LYS A 1 103 ? 14.819 12.704 -9.713 1.00 90.06 103 LYS A N 1
ATOM 810 C CA . LYS A 1 103 ? 14.389 11.447 -9.084 1.00 90.06 103 LYS A CA 1
ATOM 811 C C . LYS A 1 103 ? 12.867 11.348 -9.068 1.00 90.06 103 LYS A C 1
ATOM 813 O O . LYS A 1 103 ? 12.179 12.354 -9.215 1.00 90.06 103 LYS A O 1
ATOM 818 N N . LEU A 1 104 ? 12.346 10.133 -8.912 1.00 94.88 104 LEU A N 1
ATOM 819 C CA . LEU A 1 104 ? 10.908 9.919 -8.776 1.00 94.88 104 LEU A CA 1
ATOM 820 C C . LEU A 1 104 ? 10.432 10.521 -7.448 1.00 94.88 104 LEU A C 1
ATOM 822 O O . LEU A 1 104 ? 10.925 10.140 -6.387 1.00 94.88 104 LEU A O 1
ATOM 826 N N . ASP A 1 105 ? 9.476 11.441 -7.514 1.00 97.44 105 ASP A N 1
ATOM 827 C CA . ASP A 1 105 ? 8.762 11.930 -6.339 1.00 97.44 105 ASP A CA 1
ATOM 828 C C . ASP A 1 105 ? 7.643 10.939 -6.022 1.00 97.44 105 ASP A C 1
ATOM 830 O O . ASP A 1 105 ? 6.693 10.801 -6.793 1.00 97.44 105 ASP A O 1
ATOM 834 N N . LEU A 1 106 ? 7.787 10.181 -4.939 1.00 97.56 106 LEU A N 1
ATOM 835 C CA . LEU A 1 106 ? 6.965 8.999 -4.677 1.00 97.56 106 LEU A CA 1
ATOM 836 C C . LEU A 1 106 ? 5.516 9.353 -4.335 1.00 97.56 106 LEU A C 1
ATOM 838 O O . LEU A 1 106 ? 4.589 8.769 -4.901 1.00 97.56 106 LEU A O 1
ATOM 842 N N . GLU A 1 107 ? 5.320 10.335 -3.460 1.00 96.62 107 GLU A N 1
ATOM 843 C CA . GLU A 1 107 ? 3.992 10.792 -3.049 1.00 96.62 107 GLU A CA 1
ATOM 844 C C . GLU A 1 107 ? 3.302 11.549 -4.186 1.00 96.62 107 GLU A C 1
ATOM 846 O O . GLU A 1 107 ? 2.156 11.238 -4.528 1.00 96.62 107 GLU A O 1
ATOM 851 N N . ALA A 1 108 ? 4.015 12.463 -4.858 1.00 97.00 108 ALA A N 1
ATOM 852 C CA . ALA A 1 108 ? 3.454 13.176 -6.001 1.00 97.00 108 ALA A CA 1
ATOM 853 C C . ALA A 1 108 ? 3.137 12.221 -7.163 1.00 97.00 108 ALA A C 1
ATOM 855 O O . ALA A 1 108 ? 2.123 12.384 -7.843 1.00 97.00 108 ALA A O 1
ATOM 856 N N . THR A 1 109 ? 3.945 11.175 -7.362 1.00 98.12 109 THR A N 1
ATOM 857 C CA . THR A 1 109 ? 3.667 10.116 -8.342 1.00 98.12 109 THR A CA 1
ATOM 858 C C . THR A 1 109 ? 2.416 9.325 -7.978 1.00 98.12 109 THR A C 1
ATOM 860 O O . THR A 1 109 ? 1.603 9.047 -8.863 1.00 98.12 109 THR A O 1
ATOM 863 N N . ALA A 1 110 ? 2.211 8.971 -6.707 1.00 97.12 110 ALA A N 1
ATOM 864 C CA . ALA A 1 110 ? 0.995 8.285 -6.276 1.00 97.12 110 ALA A CA 1
ATOM 865 C C . ALA A 1 110 ? -0.253 9.154 -6.510 1.00 97.12 110 ALA A C 1
ATOM 867 O O . ALA A 1 110 ? -1.247 8.666 -7.057 1.00 97.12 110 ALA A O 1
ATOM 868 N N . LEU A 1 111 ? -0.183 10.449 -6.183 1.00 96.31 111 LEU A N 1
ATOM 869 C CA . LEU A 1 111 ? -1.274 11.403 -6.404 1.00 96.31 111 LEU A CA 1
ATOM 870 C C . LEU A 1 111 ? -1.556 11.616 -7.894 1.00 96.31 111 LEU A C 1
ATOM 872 O O . LEU A 1 111 ? -2.706 11.557 -8.329 1.00 96.31 111 LEU A O 1
ATOM 876 N N . ASN A 1 112 ? -0.516 11.785 -8.708 1.00 96.56 112 ASN A N 1
ATOM 877 C CA . ASN A 1 112 ? -0.665 11.900 -10.154 1.00 96.56 112 ASN A CA 1
ATOM 878 C C . ASN A 1 112 ? -1.234 10.615 -10.775 1.00 96.56 112 ASN A C 1
ATOM 880 O O . ASN A 1 112 ? -2.107 10.674 -11.640 1.00 96.56 112 ASN A O 1
ATOM 884 N N . THR A 1 113 ? -0.803 9.447 -10.291 1.00 95.06 113 THR A N 1
ATOM 885 C CA . THR A 1 113 ? -1.356 8.150 -10.706 1.00 95.06 113 THR A CA 1
ATOM 886 C C . THR A 1 113 ? -2.851 8.081 -10.401 1.00 95.06 113 THR A C 1
ATOM 888 O O . THR A 1 113 ? -3.633 7.699 -11.274 1.00 95.06 113 THR A O 1
ATOM 891 N N . TYR A 1 114 ? -3.264 8.493 -9.198 1.00 94.44 114 TYR A N 1
ATOM 892 C CA . TYR A 1 114 ? -4.671 8.572 -8.809 1.00 94.44 114 TYR A CA 1
ATOM 893 C C . TYR A 1 114 ? -5.461 9.496 -9.744 1.00 94.44 114 TYR A C 1
ATOM 895 O O . TYR A 1 114 ? -6.455 9.066 -10.334 1.00 94.44 114 TYR A O 1
ATOM 903 N N . ASN A 1 115 ? -4.969 10.716 -9.962 1.00 93.12 115 ASN A N 1
ATOM 904 C CA . ASN A 1 115 ? -5.611 11.700 -10.831 1.00 93.12 115 ASN A CA 1
ATOM 905 C C . ASN A 1 115 ? -5.746 11.184 -12.268 1.00 93.12 115 ASN A C 1
ATOM 907 O O . ASN A 1 115 ? -6.836 11.236 -12.828 1.00 93.12 115 ASN A O 1
ATOM 911 N N . LYS A 1 116 ? -4.700 10.577 -12.844 1.00 92.06 116 LYS A N 1
ATOM 912 C CA . LYS A 1 116 ? -4.769 9.986 -14.193 1.00 92.06 116 LYS A CA 1
ATOM 913 C C . LYS A 1 116 ? -5.782 8.856 -14.316 1.00 92.06 116 LYS A C 1
ATOM 915 O O . LYS A 1 116 ? -6.405 8.716 -15.366 1.00 92.06 116 LYS A O 1
ATOM 920 N N . TYR A 1 117 ? -5.957 8.035 -13.282 1.00 90.75 117 TYR A N 1
ATOM 921 C CA . TYR A 1 117 ? -7.010 7.016 -13.290 1.00 90.75 117 TYR A CA 1
ATOM 922 C C . TYR A 1 117 ? -8.419 7.614 -13.241 1.00 90.75 117 TYR A C 1
ATOM 924 O O . TYR A 1 117 ? -9.360 6.963 -13.708 1.00 90.75 117 TYR A O 1
ATOM 932 N N . LEU A 1 118 ? -8.566 8.802 -12.649 1.00 89.81 118 LEU A N 1
ATOM 933 C CA . LEU A 1 118 ? -9.840 9.501 -12.514 1.00 89.81 118 LEU A CA 1
ATOM 934 C C . LEU A 1 118 ? -10.136 10.477 -13.653 1.00 89.81 118 LEU A C 1
ATOM 936 O O . LEU A 1 118 ? -11.301 10.823 -13.839 1.00 89.81 118 LEU A O 1
ATOM 940 N N . THR A 1 119 ? -9.142 10.855 -14.456 1.00 86.56 119 THR A N 1
ATOM 941 C CA . THR A 1 119 ? -9.358 11.604 -15.695 1.00 86.56 119 THR A CA 1
ATOM 942 C C . THR A 1 119 ? -10.200 10.762 -16.662 1.00 86.56 119 THR A C 1
ATOM 944 O O . THR A 1 119 ? -9.742 9.704 -17.113 1.00 86.56 119 THR A O 1
ATOM 947 N N . PRO A 1 120 ? -11.433 11.189 -17.002 1.00 78.88 120 PRO A N 1
ATOM 948 C CA . PRO A 1 120 ? -12.277 10.458 -17.937 1.00 78.88 120 PRO A CA 1
ATOM 949 C C . PRO A 1 120 ? -11.614 10.381 -19.311 1.00 78.88 120 PRO A C 1
ATOM 951 O O . PRO A 1 120 ? -11.117 11.380 -19.833 1.00 78.88 120 PRO A O 1
ATOM 954 N N . ARG A 1 121 ? -11.624 9.196 -19.923 1.00 78.44 121 ARG A N 1
ATOM 955 C CA . ARG A 1 121 ? -11.172 9.050 -21.312 1.00 78.44 121 ARG A CA 1
ATOM 956 C C . ARG A 1 121 ? -12.236 9.542 -22.294 1.00 78.44 121 ARG A C 1
ATOM 958 O O . ARG A 1 121 ? -13.421 9.519 -21.955 1.00 78.44 121 ARG A O 1
ATOM 965 N N . PRO A 1 122 ? -11.853 9.910 -23.532 1.00 79.75 122 PRO A N 1
ATOM 966 C CA . PRO A 1 122 ? -12.820 10.166 -24.594 1.00 79.75 122 PRO A CA 1
ATOM 967 C C . PRO A 1 122 ? -13.827 9.012 -24.715 1.00 79.75 122 PRO A C 1
ATOM 969 O O . PRO A 1 122 ? -13.436 7.848 -24.799 1.00 79.75 122 PRO A O 1
ATOM 972 N N . GLY A 1 123 ? -15.122 9.333 -24.672 1.00 78.50 123 GLY A N 1
ATOM 973 C CA . GLY A 1 123 ? -16.212 8.350 -24.731 1.00 78.50 123 GLY A CA 1
ATOM 974 C C . GLY A 1 123 ? -16.557 7.658 -23.405 1.00 78.50 123 GLY A C 1
ATOM 975 O O . GLY A 1 123 ? -17.461 6.827 -23.375 1.00 78.50 123 GLY A O 1
ATOM 976 N N . GLN A 1 124 ? -15.883 7.989 -22.300 1.00 79.31 124 GLN A N 1
ATOM 977 C CA . GLN A 1 124 ? -16.216 7.469 -20.977 1.00 79.31 124 GLN A CA 1
ATOM 978 C C . GLN A 1 124 ? -17.227 8.380 -20.263 1.00 79.31 124 GLN A C 1
ATOM 980 O O . GLN A 1 124 ? -17.016 9.586 -20.156 1.00 79.31 124 GLN A O 1
ATOM 985 N N . ALA A 1 125 ? -18.311 7.801 -19.732 1.00 78.31 125 ALA A N 1
ATOM 986 C CA . ALA A 1 125 ? -19.318 8.563 -18.994 1.00 78.31 125 ALA A CA 1
ATOM 987 C C . ALA A 1 125 ? -18.723 9.216 -17.724 1.00 78.31 125 ALA A C 1
ATOM 989 O O . ALA A 1 125 ? -17.925 8.564 -17.027 1.00 78.31 125 ALA A O 1
ATOM 990 N N . PRO A 1 126 ? -19.122 10.460 -17.387 1.00 74.06 126 PRO A N 1
ATOM 991 C CA . PRO A 1 126 ? -18.701 11.130 -16.157 1.00 74.06 126 PRO A CA 1
ATOM 992 C C . PRO A 1 126 ? -18.926 10.254 -14.915 1.00 74.06 126 PRO A C 1
ATOM 994 O O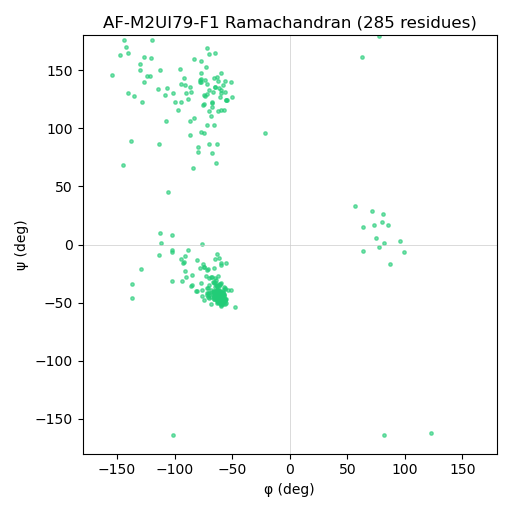 . PRO A 1 126 ? -19.916 9.534 -14.823 1.00 74.06 126 PRO A O 1
ATOM 997 N N . GLY A 1 127 ? -17.981 10.274 -13.971 1.00 73.88 127 GLY A N 1
ATOM 998 C CA . GLY A 1 127 ? -18.077 9.521 -12.710 1.00 73.88 127 GLY A CA 1
ATOM 999 C C . GLY A 1 127 ? -17.791 8.014 -12.799 1.00 73.88 127 GLY A C 1
ATOM 1000 O O . GLY A 1 127 ? -17.770 7.338 -11.776 1.00 73.88 127 GLY A O 1
ATOM 1001 N N . THR A 1 128 ? -17.522 7.462 -13.988 1.00 80.69 128 THR A N 1
ATOM 1002 C CA . THR A 1 128 ? -17.180 6.027 -14.134 1.00 80.69 128 THR A CA 1
ATOM 1003 C C . THR A 1 128 ? -15.676 5.739 -14.055 1.00 80.69 128 THR A C 1
ATOM 1005 O O . THR A 1 128 ? -15.252 4.574 -14.026 1.00 80.69 128 THR A O 1
ATOM 1008 N N . ALA A 1 129 ? -14.851 6.789 -14.068 1.00 84.88 129 ALA A N 1
ATOM 1009 C CA . ALA A 1 129 ? -13.409 6.687 -13.922 1.00 84.88 129 ALA A CA 1
ATOM 1010 C C . ALA A 1 129 ? -13.069 6.208 -12.508 1.00 84.88 129 ALA A C 1
ATOM 1012 O O . ALA A 1 129 ? -13.627 6.672 -11.519 1.00 84.88 129 ALA A O 1
ATOM 1013 N N . LYS A 1 130 ? -12.199 5.203 -12.427 1.00 87.56 130 LYS A N 1
ATOM 1014 C CA . LYS A 1 130 ? -11.795 4.585 -11.167 1.00 87.56 130 LYS A CA 1
ATOM 1015 C C . LYS A 1 130 ? -10.421 3.971 -11.318 1.00 87.56 130 LYS A C 1
ATOM 1017 O O . LYS A 1 130 ? -10.117 3.390 -12.368 1.00 87.56 130 LYS A O 1
ATOM 1022 N N . VAL A 1 131 ? -9.650 4.022 -10.238 1.00 88.75 131 VAL A N 1
ATOM 1023 C CA . VAL A 1 131 ? -8.403 3.267 -10.113 1.00 88.75 131 VAL A CA 1
ATOM 1024 C C . VAL A 1 131 ? -8.710 1.792 -10.354 1.00 88.75 131 VAL A C 1
ATOM 1026 O O . VAL A 1 131 ? -9.625 1.218 -9.759 1.00 88.75 131 VAL A O 1
ATOM 1029 N N . LYS A 1 132 ? -8.011 1.191 -11.316 1.00 85.31 132 LYS A N 1
ATOM 1030 C CA . LYS A 1 132 ? -8.255 -0.196 -11.721 1.00 85.31 132 LYS A CA 1
ATOM 1031 C C . LYS A 1 132 ? -7.443 -1.128 -10.834 1.00 85.31 132 LYS A C 1
ATOM 1033 O O . LYS A 1 132 ? -6.260 -0.899 -10.651 1.00 85.31 132 LYS A O 1
ATOM 1038 N N . ASN A 1 133 ? -8.020 -2.219 -10.350 1.00 83.81 133 ASN A N 1
ATOM 1039 C CA . ASN A 1 133 ? -7.241 -3.236 -9.632 1.00 83.81 133 ASN A CA 1
ATOM 1040 C C . ASN A 1 133 ? -6.372 -4.027 -10.621 1.00 83.81 133 ASN A C 1
ATOM 1042 O O . ASN A 1 133 ? -6.770 -4.192 -11.778 1.00 83.81 133 ASN A O 1
ATOM 1046 N N . PHE A 1 134 ? -5.245 -4.570 -10.167 1.00 86.19 134 PHE A N 1
ATOM 1047 C CA . PHE A 1 134 ? -4.422 -5.530 -10.911 1.00 86.19 134 PHE A CA 1
ATOM 1048 C C . PHE A 1 134 ? -4.193 -6.787 -10.057 1.00 86.19 134 PHE A C 1
ATOM 1050 O O . PHE A 1 134 ? -4.462 -6.782 -8.859 1.00 86.19 134 PHE A O 1
ATOM 1057 N N . GLY A 1 135 ? -3.799 -7.897 -10.682 1.00 86.69 135 GLY A N 1
ATOM 1058 C CA . GLY A 1 135 ? -3.488 -9.137 -9.963 1.00 86.69 135 GLY A CA 1
ATOM 1059 C C . GLY A 1 135 ? -1.994 -9.256 -9.674 1.00 86.69 135 GLY A C 1
ATOM 1060 O O . GLY A 1 135 ? -1.191 -8.789 -10.477 1.00 86.69 135 GLY A O 1
ATOM 1061 N N . ALA A 1 136 ? -1.623 -9.937 -8.585 1.00 91.94 136 ALA A N 1
ATOM 1062 C CA . ALA A 1 136 ? -0.221 -10.177 -8.218 1.00 91.94 136 ALA A CA 1
ATOM 1063 C C . ALA A 1 136 ? 0.590 -10.828 -9.353 1.00 91.94 136 ALA A C 1
ATOM 1065 O O . ALA A 1 136 ? 1.705 -10.407 -9.650 1.00 91.94 136 ALA A O 1
ATOM 1066 N N . HIS A 1 137 ? -0.029 -11.770 -10.071 1.00 92.00 137 HIS A N 1
ATOM 1067 C CA . HIS A 1 137 ? 0.557 -12.472 -11.216 1.00 92.00 137 HIS A CA 1
ATOM 1068 C C . HIS A 1 137 ? 0.943 -11.564 -12.392 1.00 92.00 137 HIS A C 1
ATOM 1070 O O . HIS A 1 137 ? 1.591 -12.024 -13.327 1.00 92.00 137 HIS A O 1
ATOM 1076 N N . LEU A 1 138 ? 0.522 -10.296 -12.394 1.00 92.44 138 LEU A N 1
ATOM 1077 C CA . LEU A 1 138 ? 0.938 -9.313 -13.392 1.00 92.44 138 LEU A CA 1
ATOM 1078 C C . LEU A 1 138 ? 2.220 -8.587 -13.000 1.00 92.44 138 LEU A C 1
ATOM 1080 O O . LEU A 1 138 ? 2.678 -7.786 -13.806 1.00 92.44 138 LEU A O 1
ATOM 1084 N N . ALA A 1 139 ? 2.765 -8.822 -11.805 1.00 93.56 139 ALA A N 1
ATOM 1085 C CA . ALA A 1 139 ? 3.892 -8.070 -11.268 1.00 93.56 139 ALA A CA 1
ATOM 1086 C C . ALA A 1 139 ? 4.961 -8.918 -10.579 1.00 93.56 139 ALA A C 1
ATOM 1088 O O . ALA A 1 139 ? 6.135 -8.555 -10.636 1.00 93.56 139 ALA A O 1
ATOM 1089 N N . VAL A 1 140 ? 4.575 -10.012 -9.920 1.00 96.12 140 VAL A N 1
ATOM 1090 C CA . VAL A 1 140 ? 5.476 -10.812 -9.089 1.00 96.12 140 VAL A CA 1
ATOM 1091 C C . VAL A 1 140 ? 5.388 -12.283 -9.489 1.00 96.12 140 VAL A C 1
ATOM 1093 O O . VAL A 1 140 ? 4.326 -12.906 -9.478 1.00 96.12 140 VAL A O 1
ATOM 1096 N N . LYS A 1 141 ? 6.540 -12.850 -9.851 1.00 95.81 141 LYS A N 1
ATOM 1097 C CA . LYS A 1 141 ? 6.704 -14.250 -10.237 1.00 95.81 141 LYS A CA 1
ATOM 1098 C C . LYS A 1 141 ? 6.274 -15.163 -9.101 1.00 95.81 141 LYS A C 1
ATOM 1100 O O . LYS A 1 141 ? 6.712 -15.003 -7.968 1.00 95.81 141 LYS A O 1
ATOM 1105 N N . GLY A 1 142 ? 5.480 -16.179 -9.410 1.00 93.06 142 GLY A N 1
ATOM 1106 C CA . GLY A 1 142 ? 5.057 -17.214 -8.467 1.00 93.06 142 GLY A CA 1
ATOM 1107 C C . GLY A 1 142 ? 4.027 -16.765 -7.429 1.00 93.06 142 GLY A C 1
ATOM 1108 O O . GLY A 1 142 ? 3.882 -17.453 -6.425 1.00 93.06 142 GLY A O 1
ATOM 1109 N N . THR A 1 143 ? 3.333 -15.639 -7.628 1.00 91.38 143 THR A N 1
ATOM 1110 C CA . THR A 1 143 ? 2.247 -15.201 -6.736 1.00 91.38 143 THR A CA 1
ATOM 1111 C C . THR A 1 143 ? 0.987 -14.844 -7.513 1.00 91.38 143 THR A C 1
ATOM 1113 O O . THR A 1 143 ? 1.017 -14.423 -8.668 1.00 91.38 143 THR A O 1
ATOM 1116 N N . PHE A 1 144 ? -0.152 -15.046 -6.858 1.00 90.12 144 PHE A N 1
ATOM 1117 C CA . PHE A 1 144 ? -1.485 -14.861 -7.432 1.00 90.12 144 PHE A CA 1
ATOM 1118 C C . PHE A 1 144 ? -2.418 -14.158 -6.451 1.00 90.12 144 PHE A C 1
ATOM 1120 O O . PHE A 1 144 ? -3.106 -13.207 -6.826 1.00 90.12 144 PHE A O 1
ATOM 1127 N N . GLU A 1 145 ? -2.393 -14.617 -5.202 1.00 88.88 145 GLU A N 1
ATOM 1128 C CA . GLU A 1 145 ? -3.064 -14.001 -4.065 1.00 88.88 145 GLU A CA 1
ATOM 1129 C C . GLU A 1 145 ? -2.254 -12.789 -3.566 1.00 88.88 145 GLU A C 1
ATOM 1131 O O . GLU A 1 145 ? -1.021 -12.801 -3.591 1.00 88.88 145 GLU A O 1
ATOM 1136 N N . TRP A 1 146 ? -2.944 -11.707 -3.198 1.00 89.12 146 TRP A N 1
ATOM 1137 C CA . TRP A 1 146 ? -2.317 -10.414 -2.924 1.00 89.12 146 TRP A CA 1
ATOM 1138 C C . TRP A 1 146 ? -1.611 -10.354 -1.569 1.00 89.12 146 TRP A C 1
ATOM 1140 O O . TRP A 1 146 ? -0.514 -9.810 -1.502 1.00 89.12 146 TRP A O 1
ATOM 1150 N N . ASN A 1 147 ? -2.162 -10.950 -0.514 1.00 91.62 147 ASN A N 1
ATOM 1151 C CA . ASN A 1 147 ? -1.498 -11.004 0.791 1.00 91.62 147 ASN A CA 1
ATOM 1152 C C . ASN A 1 147 ? -0.184 -11.802 0.708 1.00 91.62 147 ASN A C 1
ATOM 1154 O O . ASN A 1 147 ? 0.861 -11.335 1.154 1.00 91.62 147 ASN A O 1
ATOM 1158 N N . ALA A 1 148 ? -0.194 -12.946 0.021 1.00 91.56 148 ALA A N 1
ATOM 1159 C CA . ALA A 1 148 ? 1.001 -13.723 -0.297 1.00 91.56 148 ALA A CA 1
ATOM 1160 C C . ALA A 1 148 ? 1.990 -12.935 -1.174 1.00 91.56 148 ALA A C 1
ATOM 1162 O O . ALA A 1 148 ? 3.203 -13.069 -1.022 1.00 91.56 148 ALA A O 1
ATOM 1163 N N . CYS A 1 149 ? 1.489 -12.088 -2.079 1.00 94.12 149 CYS A N 1
ATOM 1164 C CA . CYS A 1 149 ? 2.328 -11.171 -2.844 1.00 94.12 149 CYS A CA 1
ATOM 1165 C C . CYS A 1 149 ? 3.025 -10.149 -1.942 1.00 94.12 149 CYS A C 1
ATOM 1167 O O . CYS A 1 149 ? 4.219 -9.928 -2.123 1.00 94.12 149 CYS A O 1
ATOM 1169 N N . ILE A 1 150 ? 2.315 -9.557 -0.976 1.00 95.62 150 ILE A N 1
ATOM 1170 C CA . ILE A 1 150 ? 2.892 -8.603 -0.018 1.00 95.62 150 ILE A CA 1
ATOM 1171 C C . ILE A 1 150 ? 4.029 -9.261 0.764 1.00 95.62 150 ILE A C 1
ATOM 1173 O O . ILE A 1 150 ? 5.139 -8.728 0.800 1.00 95.62 150 ILE A O 1
ATOM 1177 N N . MET A 1 151 ? 3.784 -10.462 1.295 1.00 95.12 151 MET A N 1
ATOM 1178 C CA . MET A 1 151 ? 4.798 -11.217 2.034 1.00 95.12 151 MET A CA 1
ATOM 1179 C C . MET A 1 151 ? 6.020 -11.529 1.174 1.00 95.12 151 MET A C 1
ATOM 1181 O O . MET A 1 151 ? 7.141 -11.210 1.564 1.00 95.12 151 MET A O 1
ATOM 1185 N N . LYS A 1 152 ? 5.814 -12.052 -0.040 1.00 95.88 152 LYS A N 1
ATOM 1186 C CA . LYS A 1 152 ? 6.919 -12.355 -0.954 1.00 95.88 152 LYS A CA 1
ATOM 1187 C C . LYS A 1 152 ? 7.737 -11.119 -1.318 1.00 95.88 152 LYS A C 1
ATOM 1189 O O . LYS A 1 152 ? 8.957 -11.201 -1.422 1.00 95.88 152 LYS A O 1
ATOM 1194 N N . VAL A 1 153 ? 7.084 -9.982 -1.548 1.00 97.44 153 VAL A N 1
ATOM 1195 C CA . VAL A 1 153 ? 7.784 -8.727 -1.843 1.00 97.44 153 VAL A CA 1
ATOM 1196 C C . VAL A 1 153 ? 8.680 -8.328 -0.666 1.00 97.44 153 VAL A C 1
ATOM 1198 O O . VAL A 1 153 ? 9.837 -7.982 -0.892 1.00 97.44 153 VAL A O 1
ATOM 1201 N N . GLY A 1 154 ? 8.191 -8.449 0.572 1.00 96.06 154 GLY A N 1
ATOM 1202 C CA . GLY A 1 154 ? 9.011 -8.257 1.771 1.00 96.06 154 GLY A CA 1
ATOM 1203 C C . GLY A 1 154 ? 10.210 -9.201 1.831 1.00 96.06 154 GLY A C 1
ATOM 1204 O O . GLY A 1 154 ? 11.338 -8.743 1.983 1.00 96.06 154 GLY A O 1
ATOM 1205 N N . GLU A 1 155 ? 9.993 -10.501 1.616 1.00 95.56 155 GLU A N 1
ATOM 1206 C CA . GLU A 1 155 ? 11.061 -11.512 1.611 1.00 95.56 155 GLU A CA 1
ATOM 1207 C C . GLU A 1 155 ? 12.150 -11.220 0.569 1.00 95.56 155 GLU A C 1
ATOM 1209 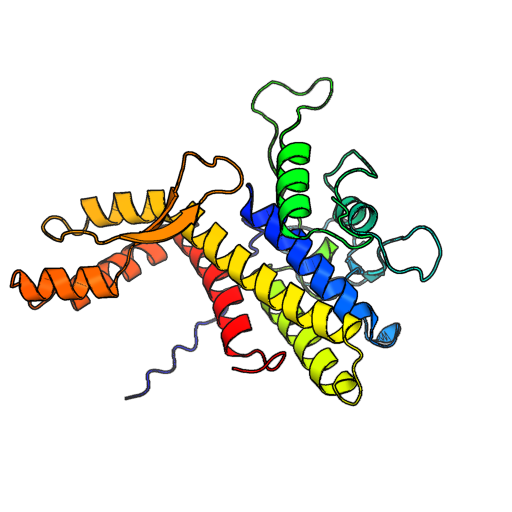O O . GLU A 1 155 ? 13.341 -11.376 0.851 1.00 95.56 155 GLU A O 1
ATOM 1214 N N . VAL A 1 156 ? 11.755 -10.795 -0.637 1.00 96.44 156 VAL A N 1
ATOM 1215 C CA . VAL A 1 156 ? 12.681 -10.405 -1.711 1.00 96.44 156 VAL A CA 1
ATOM 1216 C C . VAL A 1 156 ? 13.502 -9.194 -1.288 1.00 96.44 156 VAL A C 1
ATOM 1218 O O . VAL A 1 156 ? 14.726 -9.216 -1.424 1.00 96.44 156 VAL A O 1
ATOM 1221 N N . VAL A 1 157 ? 12.856 -8.159 -0.748 1.00 96.56 157 VAL A N 1
ATOM 1222 C CA . VAL A 1 157 ? 13.537 -6.945 -0.284 1.00 96.56 157 VAL A CA 1
ATOM 1223 C C . VAL A 1 157 ? 14.505 -7.259 0.856 1.00 96.56 157 VAL A C 1
ATOM 1225 O O . VAL A 1 157 ? 15.662 -6.855 0.787 1.00 96.56 157 VAL A O 1
ATOM 1228 N N . ASP A 1 158 ? 14.098 -8.044 1.852 1.00 94.56 158 ASP A N 1
ATOM 1229 C CA . ASP A 1 158 ? 14.962 -8.423 2.974 1.00 94.56 158 ASP A CA 1
ATOM 1230 C C . ASP A 1 158 ? 16.139 -9.296 2.555 1.00 94.56 158 ASP A C 1
ATOM 1232 O O . ASP A 1 158 ? 17.257 -9.108 3.039 1.00 94.56 158 ASP A O 1
ATOM 1236 N N . ARG A 1 159 ? 15.912 -10.259 1.655 1.00 94.44 159 ARG A N 1
ATOM 1237 C CA . ARG A 1 159 ? 16.997 -11.068 1.095 1.00 94.44 159 ARG A CA 1
ATOM 1238 C C . ARG A 1 159 ? 17.995 -10.180 0.364 1.00 94.44 159 ARG A C 1
ATOM 1240 O O . ARG A 1 159 ? 19.177 -10.228 0.678 1.00 94.44 159 ARG A O 1
ATOM 1247 N N . THR A 1 160 ? 17.505 -9.312 -0.518 1.00 95.06 160 THR A N 1
ATOM 1248 C CA . THR A 1 160 ? 18.350 -8.364 -1.255 1.00 95.06 160 THR A CA 1
ATOM 1249 C C . THR A 1 160 ? 19.135 -7.470 -0.301 1.00 95.06 160 THR A C 1
ATOM 1251 O O . THR A 1 160 ? 20.328 -7.256 -0.494 1.00 95.06 160 THR A O 1
ATOM 1254 N N . TYR A 1 161 ? 18.494 -6.976 0.762 1.00 93.94 161 TYR A N 1
ATOM 1255 C CA . TYR A 1 161 ? 19.164 -6.178 1.780 1.00 93.94 161 TYR A CA 1
ATO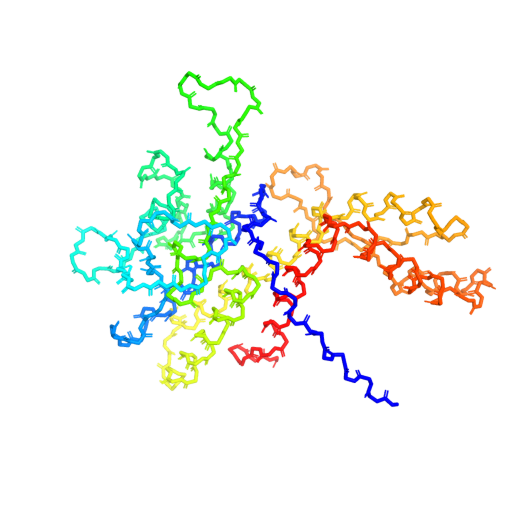M 1256 C C . TYR A 1 161 ? 20.308 -6.953 2.434 1.00 93.94 161 TYR A C 1
ATOM 1258 O O . TYR A 1 161 ? 21.428 -6.452 2.469 1.00 93.94 161 TYR A O 1
ATOM 1266 N N . ARG A 1 162 ? 20.065 -8.184 2.904 1.00 91.94 162 ARG A N 1
ATOM 1267 C CA . ARG A 1 162 ? 21.113 -9.024 3.509 1.00 91.94 162 ARG A CA 1
ATOM 1268 C C . ARG A 1 162 ? 22.282 -9.230 2.549 1.00 91.94 162 ARG A C 1
ATOM 1270 O O . ARG A 1 162 ? 23.421 -8.968 2.930 1.00 91.94 162 ARG A O 1
ATOM 1277 N N . ASP A 1 163 ? 21.986 -9.595 1.308 1.00 91.31 163 ASP A N 1
ATOM 1278 C CA . ASP A 1 163 ? 22.991 -9.988 0.318 1.00 91.31 163 ASP A CA 1
ATOM 1279 C C . ASP A 1 163 ? 23.802 -8.796 -0.210 1.00 91.31 163 ASP A C 1
ATOM 1281 O O . ASP A 1 163 ? 24.952 -8.954 -0.620 1.00 91.31 163 ASP A O 1
ATOM 1285 N N . LYS A 1 164 ? 23.219 -7.590 -0.202 1.00 89.38 164 LYS A N 1
ATOM 1286 C CA . LYS A 1 164 ? 23.830 -6.378 -0.769 1.00 89.38 164 LYS A CA 1
ATOM 1287 C C . LYS A 1 164 ? 24.220 -5.330 0.278 1.00 89.38 164 LYS A C 1
ATOM 1289 O O . LYS A 1 164 ? 24.704 -4.269 -0.095 1.00 89.38 164 LYS A O 1
ATOM 1294 N N . SER A 1 165 ? 24.009 -5.584 1.574 1.00 84.06 165 SER A N 1
ATOM 1295 C CA . SER A 1 165 ? 24.205 -4.585 2.650 1.00 84.06 165 SER A CA 1
ATOM 1296 C C . SER A 1 165 ? 25.639 -4.106 2.831 1.00 84.06 165 SER A C 1
ATOM 1298 O O . SER A 1 165 ? 25.855 -2.949 3.202 1.00 84.06 165 SER A O 1
ATOM 1300 N N . ALA A 1 166 ? 26.624 -4.952 2.537 1.00 84.94 166 ALA A N 1
ATOM 1301 C CA . ALA A 1 166 ? 28.025 -4.574 2.610 1.00 84.94 166 ALA A CA 1
ATOM 1302 C C . ALA A 1 166 ? 28.371 -3.546 1.517 1.00 84.94 166 ALA A C 1
ATOM 1304 O O . ALA A 1 166 ? 28.420 -3.870 0.335 1.00 84.94 166 ALA A O 1
ATOM 1305 N N . GLY A 1 167 ? 28.638 -2.302 1.923 1.00 80.19 167 GLY A N 1
ATOM 1306 C CA . GLY A 1 167 ? 29.124 -1.258 1.017 1.00 80.19 167 GLY A CA 1
ATOM 1307 C C . GLY A 1 167 ? 28.056 -0.579 0.154 1.00 80.19 167 GLY A C 1
ATOM 1308 O O . GLY A 1 167 ? 28.420 0.040 -0.841 1.00 80.19 167 GLY A O 1
ATOM 1309 N N . MET A 1 168 ? 26.766 -0.652 0.518 1.00 89.50 168 MET A N 1
ATOM 1310 C CA . MET A 1 168 ? 25.719 0.089 -0.203 1.00 89.50 168 MET A CA 1
ATOM 1311 C C . MET A 1 168 ? 26.019 1.594 -0.243 1.00 89.50 168 MET A C 1
ATOM 1313 O O . MET A 1 168 ? 26.256 2.222 0.799 1.00 89.50 168 MET A O 1
ATOM 1317 N N . ASP A 1 169 ? 25.914 2.183 -1.433 1.00 91.62 169 ASP A N 1
ATOM 1318 C CA . ASP A 1 169 ? 25.907 3.632 -1.601 1.00 91.62 169 ASP A CA 1
ATOM 1319 C C . ASP A 1 169 ? 24.589 4.255 -1.100 1.00 91.62 169 ASP A C 1
ATOM 1321 O O . ASP A 1 169 ? 23.608 3.573 -0.775 1.00 91.62 169 ASP A O 1
ATOM 1325 N N . ASP A 1 170 ? 24.558 5.583 -1.001 1.00 91.25 170 ASP A N 1
ATOM 1326 C CA . ASP A 1 170 ? 23.393 6.292 -0.467 1.00 91.25 170 ASP A CA 1
ATOM 1327 C C . ASP A 1 170 ? 22.169 6.196 -1.383 1.00 91.25 170 ASP A C 1
ATOM 1329 O O . ASP A 1 170 ? 21.036 6.219 -0.897 1.00 91.25 170 ASP A O 1
ATOM 1333 N N . ALA A 1 171 ? 22.376 6.047 -2.694 1.00 90.44 171 ALA A N 1
ATOM 1334 C CA . ALA A 1 171 ? 21.293 5.843 -3.650 1.00 90.44 171 ALA A CA 1
ATOM 1335 C C . ALA A 1 171 ? 20.593 4.498 -3.412 1.00 90.44 171 ALA A C 1
ATOM 1337 O O . ALA A 1 171 ? 19.366 4.450 -3.332 1.00 90.44 171 ALA A O 1
ATOM 1338 N N . THR A 1 172 ? 21.367 3.434 -3.209 1.00 91.25 172 THR A N 1
ATOM 1339 C CA . THR A 1 172 ? 20.875 2.087 -2.916 1.00 91.25 172 THR A CA 1
ATOM 1340 C C . THR A 1 172 ? 20.180 2.050 -1.561 1.00 91.25 172 THR A C 1
ATOM 1342 O O . THR A 1 172 ? 19.048 1.580 -1.468 1.00 91.25 172 THR A O 1
ATOM 1345 N N . LYS A 1 173 ? 20.783 2.634 -0.515 1.00 92.62 173 LYS A N 1
ATOM 1346 C CA . LYS A 1 173 ? 20.136 2.763 0.806 1.00 92.62 173 LYS A CA 1
ATOM 1347 C C . LYS A 1 173 ? 18.803 3.502 0.723 1.00 92.62 173 LYS A C 1
ATOM 1349 O O . LYS A 1 173 ? 17.868 3.162 1.448 1.00 92.62 173 LYS A O 1
ATOM 1354 N N . LYS A 1 174 ? 18.708 4.519 -0.141 1.00 92.88 174 LYS A N 1
ATOM 1355 C CA . LYS A 1 174 ? 17.471 5.278 -0.326 1.00 92.88 174 LYS A CA 1
ATOM 1356 C C . LYS A 1 174 ? 16.343 4.404 -0.875 1.00 92.88 174 LYS A C 1
ATOM 1358 O O . LYS A 1 174 ? 15.225 4.587 -0.420 1.00 92.88 174 LYS A O 1
ATOM 1363 N N . LEU A 1 175 ? 16.614 3.430 -1.749 1.00 94.44 175 LEU A N 1
ATOM 1364 C CA . LEU A 1 175 ? 15.578 2.517 -2.259 1.00 94.44 175 LEU A CA 1
ATOM 1365 C C . LEU A 1 175 ? 14.871 1.757 -1.125 1.00 94.44 175 LEU A C 1
ATOM 1367 O O . LEU A 1 175 ? 13.645 1.693 -1.099 1.00 94.44 175 LEU A O 1
ATOM 1371 N N . PHE A 1 176 ? 15.631 1.234 -0.157 1.00 95.44 176 PHE A N 1
ATOM 1372 C CA . PHE A 1 176 ? 15.070 0.532 1.004 1.00 95.44 176 PHE A CA 1
ATOM 1373 C C . PHE A 1 176 ? 14.257 1.471 1.904 1.00 95.44 176 PHE A C 1
ATOM 1375 O O . PHE A 1 176 ? 13.127 1.149 2.263 1.00 95.44 176 PHE A O 1
ATOM 1382 N N . LYS A 1 177 ? 14.783 2.672 2.186 1.00 94.81 177 LYS A N 1
ATOM 1383 C CA . LYS A 1 177 ? 14.058 3.699 2.956 1.00 94.81 177 LYS A CA 1
ATOM 1384 C C . LYS A 1 177 ? 12.755 4.117 2.275 1.00 94.81 177 LYS A C 1
ATOM 1386 O O . LYS A 1 177 ? 11.728 4.256 2.932 1.00 94.81 177 LYS A O 1
ATOM 1391 N N . ASP A 1 178 ? 12.799 4.310 0.962 1.00 96.19 178 ASP A N 1
ATOM 1392 C CA . ASP A 1 178 ? 11.655 4.689 0.140 1.00 96.19 178 ASP A CA 1
ATOM 1393 C C . ASP A 1 178 ? 10.597 3.579 0.118 1.00 96.19 178 ASP A C 1
ATOM 1395 O O . ASP A 1 178 ? 9.404 3.856 0.231 1.00 96.19 178 ASP A O 1
ATOM 1399 N N . PHE A 1 179 ? 11.019 2.316 0.030 1.00 97.12 179 PHE A N 1
ATOM 1400 C CA . PHE A 1 179 ? 10.131 1.162 0.145 1.00 97.12 179 PHE A CA 1
ATOM 1401 C C . PHE A 1 179 ? 9.419 1.114 1.505 1.00 97.12 179 PHE A C 1
ATOM 1403 O O . PHE A 1 179 ? 8.198 0.939 1.548 1.00 97.12 179 PHE A O 1
ATOM 1410 N N . ASP A 1 180 ? 10.151 1.326 2.600 1.00 95.81 180 ASP A N 1
ATOM 1411 C CA . ASP A 1 180 ? 9.589 1.337 3.953 1.00 95.81 180 ASP A CA 1
ATOM 1412 C C . ASP A 1 180 ? 8.619 2.495 4.166 1.00 95.81 180 ASP A C 1
ATOM 1414 O O . ASP A 1 180 ? 7.491 2.294 4.617 1.00 95.81 180 ASP A O 1
ATOM 1418 N N . MET A 1 181 ? 9.018 3.700 3.761 1.00 96.06 181 MET A N 1
ATOM 1419 C CA . MET A 1 181 ? 8.165 4.883 3.802 1.00 96.06 181 MET A CA 1
ATOM 1420 C C . MET A 1 181 ? 6.860 4.649 3.030 1.00 96.06 181 MET A C 1
ATOM 1422 O O . MET A 1 181 ? 5.774 4.928 3.540 1.00 96.06 181 MET A O 1
ATOM 1426 N N . MET A 1 182 ? 6.947 4.099 1.816 1.00 97.19 182 MET A N 1
ATOM 1427 C CA . MET A 1 182 ? 5.768 3.820 1.000 1.00 97.19 182 MET A CA 1
ATOM 1428 C C . MET A 1 182 ? 4.862 2.758 1.622 1.00 97.19 182 MET A C 1
ATOM 1430 O O . MET A 1 182 ? 3.642 2.902 1.550 1.00 97.19 182 MET A O 1
ATOM 1434 N N . ARG A 1 183 ? 5.414 1.727 2.276 1.00 96.56 183 ARG A N 1
ATOM 1435 C CA . ARG A 1 183 ? 4.610 0.762 3.040 1.00 96.56 183 ARG A CA 1
ATOM 1436 C C . ARG A 1 183 ? 3.840 1.455 4.162 1.00 96.56 183 ARG A C 1
ATOM 1438 O O . ARG A 1 183 ? 2.641 1.215 4.300 1.00 96.56 183 ARG A O 1
ATOM 1445 N N . GLU A 1 184 ? 4.490 2.313 4.947 1.00 95.69 184 GLU A N 1
ATOM 1446 C CA . GLU A 1 184 ? 3.810 3.027 6.036 1.00 95.69 184 GLU A CA 1
ATOM 1447 C C . GLU A 1 184 ? 2.692 3.934 5.506 1.00 95.69 184 GLU A C 1
ATOM 1449 O O . GLU A 1 184 ? 1.603 3.981 6.082 1.00 95.69 184 GLU A O 1
ATOM 1454 N N . LEU A 1 185 ? 2.911 4.598 4.367 1.00 95.94 185 LEU A N 1
ATOM 1455 C CA . LEU A 1 185 ? 1.867 5.370 3.692 1.00 95.94 185 LEU A CA 1
ATOM 1456 C C . LEU A 1 185 ? 0.707 4.483 3.218 1.00 95.94 185 LEU A C 1
ATOM 1458 O O . LEU A 1 185 ? -0.448 4.873 3.379 1.00 95.94 185 LEU A O 1
ATOM 1462 N N . VAL A 1 186 ? 0.978 3.285 2.685 1.00 96.00 186 VAL A N 1
ATOM 1463 C CA . VAL A 1 186 ? -0.071 2.318 2.315 1.00 96.00 186 VAL A CA 1
ATOM 1464 C C . VAL A 1 186 ? -0.883 1.896 3.541 1.00 96.00 186 VAL A C 1
ATOM 1466 O O . VAL A 1 186 ? -2.112 1.903 3.474 1.00 96.00 186 VAL A O 1
ATOM 1469 N N . ILE A 1 187 ? -0.232 1.570 4.664 1.00 95.00 187 ILE A N 1
ATOM 1470 C CA . ILE A 1 187 ? -0.913 1.194 5.915 1.00 95.00 187 ILE A CA 1
ATOM 1471 C C . ILE A 1 187 ? -1.829 2.331 6.382 1.00 95.00 187 ILE A C 1
ATOM 1473 O O . ILE A 1 187 ? -3.002 2.084 6.670 1.00 95.00 187 ILE A O 1
ATOM 1477 N N . LYS A 1 188 ? -1.322 3.572 6.407 1.00 94.88 188 LYS A N 1
ATOM 1478 C CA . LYS A 1 188 ? -2.097 4.762 6.791 1.00 94.88 188 LYS A CA 1
ATOM 1479 C C . LYS A 1 188 ? -3.286 4.999 5.865 1.00 94.88 188 LYS A C 1
ATOM 1481 O O . LYS A 1 188 ? -4.404 5.134 6.348 1.00 94.88 188 LYS A O 1
ATOM 1486 N N . ALA A 1 189 ? -3.063 5.002 4.552 1.00 94.50 189 ALA A N 1
ATOM 1487 C CA . ALA A 1 189 ? -4.116 5.241 3.569 1.00 94.50 189 ALA A CA 1
ATOM 1488 C C . ALA A 1 189 ? -5.205 4.165 3.636 1.00 94.50 189 ALA A C 1
ATOM 1490 O O . ALA A 1 189 ? -6.389 4.477 3.606 1.00 94.50 189 ALA A O 1
ATOM 1491 N N . ARG A 1 190 ? -4.819 2.893 3.798 1.00 93.25 190 ARG A N 1
ATOM 1492 C CA . ARG A 1 190 ? -5.774 1.803 4.010 1.00 93.25 190 ARG A CA 1
ATOM 1493 C C . ARG A 1 190 ? -6.566 1.996 5.302 1.00 93.25 190 ARG A C 1
ATOM 1495 O O . ARG A 1 190 ? -7.789 1.908 5.270 1.00 93.25 190 ARG A O 1
ATOM 1502 N N . ALA A 1 191 ? -5.904 2.268 6.425 1.00 93.69 191 ALA A N 1
ATOM 1503 C CA . ALA A 1 191 ? -6.599 2.508 7.688 1.00 93.69 191 ALA A CA 1
ATOM 1504 C C . ALA A 1 191 ? -7.610 3.662 7.568 1.00 93.69 191 ALA A C 1
ATOM 1506 O O . ALA A 1 191 ? -8.758 3.508 7.974 1.00 93.69 191 ALA A O 1
ATOM 1507 N N . ALA A 1 192 ? -7.216 4.762 6.926 1.00 92.75 192 ALA A N 1
ATOM 1508 C CA . ALA A 1 192 ? -8.077 5.916 6.710 1.00 92.75 192 ALA A CA 1
ATOM 1509 C C . ALA A 1 192 ? -9.272 5.628 5.787 1.00 92.75 192 ALA A C 1
ATOM 1511 O O . ALA A 1 192 ? -10.382 6.065 6.071 1.00 92.75 192 ALA A O 1
ATOM 1512 N N . ASP A 1 193 ? -9.079 4.863 4.712 1.00 89.56 193 ASP A N 1
ATOM 1513 C CA . ASP A 1 193 ? -10.171 4.460 3.816 1.00 89.56 193 ASP A CA 1
ATOM 1514 C C . ASP A 1 193 ? -11.170 3.516 4.502 1.00 89.56 193 ASP A C 1
ATOM 1516 O O . ASP A 1 193 ? -12.369 3.533 4.217 1.00 89.56 193 ASP A O 1
ATOM 1520 N N .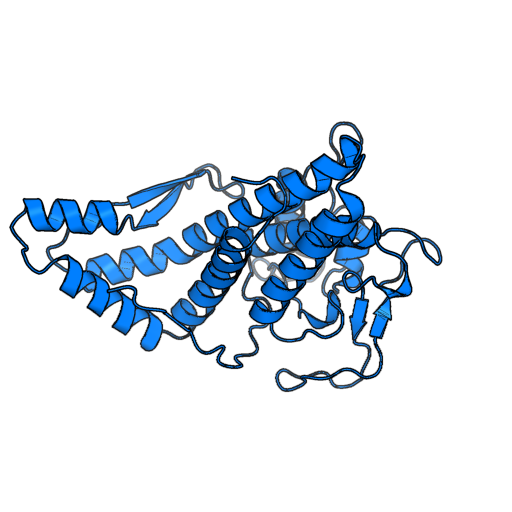 HIS A 1 194 ? -10.682 2.696 5.432 1.00 91.44 194 HIS A N 1
ATOM 1521 C CA . HIS A 1 194 ? -11.500 1.782 6.219 1.00 91.44 194 HIS A CA 1
ATOM 1522 C C . HIS A 1 194 ? -12.276 2.486 7.343 1.00 91.44 194 HIS A C 1
ATOM 1524 O O . HIS A 1 194 ? -13.391 2.082 7.691 1.00 91.44 194 HIS A O 1
ATOM 1530 N N . ALA A 1 195 ? -11.690 3.542 7.906 1.00 93.38 195 ALA A N 1
ATOM 1531 C CA . ALA A 1 195 ? -12.136 4.174 9.136 1.00 93.38 195 ALA A CA 1
ATOM 1532 C C . ALA A 1 195 ? -13.585 4.680 9.132 1.00 93.38 195 ALA A C 1
ATOM 1534 O O . ALA A 1 195 ? -14.268 4.410 10.117 1.00 93.38 195 ALA A O 1
ATOM 1535 N N . PRO A 1 196 ? -14.129 5.332 8.083 1.00 93.56 196 PRO A N 1
ATOM 1536 C CA . PRO A 1 196 ? -15.517 5.793 8.107 1.00 93.56 196 PRO A CA 1
ATOM 1537 C C . PRO A 1 196 ? -16.520 4.665 8.375 1.00 93.56 196 PRO A C 1
ATOM 1539 O O . PRO A 1 196 ? -17.490 4.854 9.107 1.00 93.56 196 PRO A O 1
ATOM 1542 N N . PHE A 1 197 ? -16.270 3.474 7.825 1.00 94.81 197 PHE A N 1
ATOM 1543 C CA . PHE A 1 197 ? -17.113 2.301 8.053 1.00 94.81 197 PHE A CA 1
ATOM 1544 C C . PHE A 1 197 ? -16.934 1.759 9.469 1.00 94.81 197 PHE A C 1
ATOM 1546 O O . PHE A 1 197 ? -17.924 1.461 10.137 1.00 94.81 197 PHE A O 1
ATOM 1553 N N . LEU A 1 198 ? -15.685 1.685 9.939 1.00 95.50 198 LEU A N 1
ATOM 1554 C CA . LEU A 1 198 ? -15.376 1.220 11.286 1.00 95.50 198 LEU A CA 1
ATOM 1555 C C . LEU A 1 198 ? -15.981 2.122 12.362 1.00 95.50 198 LEU A C 1
ATOM 1557 O O . LEU A 1 198 ? -16.642 1.636 13.273 1.00 95.50 198 LEU A O 1
ATOM 1561 N N . ILE A 1 199 ? -15.768 3.432 12.247 1.00 96.12 199 ILE A N 1
ATOM 1562 C CA . ILE A 1 199 ? -16.233 4.446 13.196 1.00 96.12 199 ILE A CA 1
ATOM 1563 C C . ILE A 1 199 ? -17.758 4.421 13.278 1.00 96.12 199 ILE A C 1
ATOM 1565 O O . ILE A 1 199 ? -18.315 4.420 14.377 1.00 96.12 199 ILE A O 1
ATOM 1569 N N . ASN A 1 200 ? -18.439 4.378 12.128 1.00 96.00 200 ASN A N 1
ATOM 1570 C CA . ASN A 1 200 ? -19.897 4.330 12.093 1.00 96.00 200 ASN A CA 1
ATOM 1571 C C . ASN A 1 200 ? -20.432 3.074 12.783 1.00 96.00 200 ASN A C 1
ATOM 1573 O O . ASN A 1 200 ? -21.321 3.180 13.627 1.00 96.00 200 ASN A O 1
ATOM 1577 N N . GLU A 1 201 ? -19.866 1.904 12.485 1.00 96.38 201 GLU A N 1
ATOM 1578 C CA . GLU A 1 201 ? -20.342 0.654 13.075 1.00 96.38 201 GLU A CA 1
ATOM 1579 C C . GLU A 1 201 ? -19.987 0.547 14.565 1.00 96.38 201 GLU A C 1
ATOM 1581 O O . GLU A 1 201 ? -20.810 0.113 15.370 1.00 96.38 201 GLU A O 1
ATOM 1586 N N . ALA A 1 202 ? -18.807 1.026 14.966 1.00 97.00 202 ALA A N 1
ATOM 1587 C CA . ALA A 1 202 ? -18.390 1.090 16.363 1.00 97.00 202 ALA A CA 1
ATOM 1588 C C . ALA A 1 202 ? -19.335 1.969 17.189 1.00 97.00 202 ALA A C 1
ATOM 1590 O O . ALA A 1 202 ? -19.826 1.530 18.227 1.00 97.00 202 ALA A O 1
ATOM 1591 N N . ARG A 1 203 ? -19.665 3.173 16.702 1.00 96.44 203 ARG A N 1
ATOM 1592 C CA . ARG A 1 203 ? -20.609 4.084 17.374 1.00 96.44 203 ARG A CA 1
ATOM 1593 C C . ARG A 1 203 ? -22.002 3.473 17.531 1.00 96.44 203 ARG A C 1
ATOM 1595 O O . ARG A 1 203 ? -22.667 3.731 18.529 1.00 96.44 203 ARG A O 1
ATOM 1602 N N . GLN A 1 204 ? -22.441 2.657 16.573 1.00 95.25 204 GLN A N 1
ATOM 1603 C CA . GLN A 1 204 ? -23.737 1.978 16.645 1.00 95.25 204 GLN A CA 1
ATOM 1604 C C . GLN A 1 204 ? -23.729 0.783 17.606 1.00 95.25 204 GLN A C 1
ATOM 1606 O O . GLN A 1 204 ? -24.682 0.593 18.360 1.00 95.25 204 GLN A O 1
ATOM 1611 N N . LYS A 1 205 ? -22.685 -0.053 17.568 1.00 95.62 205 LYS A N 1
ATOM 1612 C CA . LYS A 1 205 ? -22.643 -1.339 18.289 1.00 95.62 205 LYS A CA 1
ATOM 1613 C C . LYS A 1 205 ? -22.057 -1.245 19.695 1.00 95.62 205 LYS A C 1
ATOM 1615 O O . LYS A 1 205 ? -22.363 -2.094 20.527 1.00 95.62 205 LYS A O 1
ATOM 1620 N N . LEU A 1 206 ? -21.250 -0.226 19.971 1.00 95.44 206 LEU A N 1
ATOM 1621 C CA . LEU A 1 206 ? -20.701 0.084 21.292 1.00 95.44 206 LEU A CA 1
ATOM 1622 C C . LEU A 1 206 ? -21.418 1.304 21.887 1.00 95.44 206 LEU A C 1
ATOM 1624 O O . LEU A 1 206 ? -20.790 2.224 22.406 1.00 95.44 206 LEU A O 1
ATOM 1628 N N . SER A 1 207 ? -22.753 1.329 21.796 1.00 83.56 207 SER A N 1
ATOM 1629 C CA . SER A 1 207 ? -23.573 2.425 22.318 1.00 83.56 207 SER A CA 1
ATOM 1630 C C . SER A 1 207 ? -23.290 2.657 23.807 1.00 83.56 207 SER A C 1
ATOM 1632 O O . SER A 1 207 ? -23.413 1.729 24.608 1.00 83.56 207 SER A O 1
ATOM 1634 N N . GLY A 1 208 ? -22.928 3.887 24.173 1.00 85.94 208 GLY A N 1
ATOM 1635 C CA . GLY A 1 208 ? -22.518 4.256 25.534 1.00 85.94 208 GLY A CA 1
ATOM 1636 C C . GLY A 1 208 ? -21.001 4.336 25.742 1.00 85.94 208 GLY A C 1
ATOM 1637 O O . GLY A 1 208 ? -20.569 4.796 26.793 1.00 85.94 208 GLY A O 1
ATOM 1638 N N . MET A 1 209 ? -20.200 3.950 24.746 1.00 95.06 209 MET A N 1
ATOM 1639 C CA . MET A 1 209 ? -18.753 4.159 24.721 1.00 95.06 209 MET A CA 1
ATOM 1640 C C . MET A 1 209 ? -18.412 5.357 23.826 1.00 95.06 209 MET A C 1
ATOM 1642 O O . MET A 1 209 ? -18.884 5.429 22.689 1.00 95.06 209 MET A O 1
ATOM 1646 N N . ASN A 1 210 ? -17.593 6.295 24.316 1.00 95.38 210 ASN A N 1
ATOM 1647 C CA . ASN A 1 210 ? -17.060 7.355 23.461 1.00 95.38 210 ASN A CA 1
ATOM 1648 C C . ASN A 1 210 ? -15.964 6.771 22.565 1.00 95.38 210 ASN A C 1
ATOM 1650 O O . ASN A 1 210 ? -14.991 6.220 23.071 1.00 95.38 210 ASN A O 1
ATOM 1654 N N . ILE A 1 211 ? -16.141 6.859 21.247 1.00 97.56 211 ILE A N 1
ATOM 1655 C CA . ILE A 1 211 ? -15.166 6.346 20.280 1.00 97.56 211 ILE A CA 1
ATOM 1656 C C . ILE A 1 211 ? -14.123 7.431 20.027 1.00 97.56 211 ILE A C 1
ATOM 1658 O O . ILE A 1 211 ? -14.410 8.415 19.339 1.00 97.56 211 ILE A O 1
ATOM 1662 N N . GLU A 1 212 ? -12.930 7.227 20.580 1.00 97.69 212 GLU A N 1
ATOM 1663 C CA . GLU A 1 212 ? -11.781 8.113 20.410 1.00 97.69 212 GLU A CA 1
ATOM 1664 C C . GLU A 1 212 ? -11.135 7.896 19.041 1.00 97.69 212 GLU A C 1
ATOM 1666 O O . GLU A 1 212 ? -11.061 6.768 18.539 1.00 97.69 212 GLU A O 1
ATOM 1671 N N . LEU A 1 213 ? -10.673 8.984 18.424 1.00 96.69 213 LEU A N 1
ATOM 1672 C CA . LEU A 1 213 ? -10.121 8.970 17.072 1.00 96.69 213 LEU A CA 1
ATOM 1673 C C . LEU A 1 213 ? -8.629 9.313 17.079 1.00 96.69 213 LEU A C 1
ATOM 1675 O O . LEU A 1 213 ? -8.205 10.291 17.693 1.00 96.69 213 LEU A O 1
ATOM 1679 N N . GLU A 1 214 ? -7.847 8.530 16.343 1.00 95.44 214 GLU A N 1
ATOM 1680 C CA . GLU A 1 214 ? -6.433 8.773 16.076 1.00 95.44 214 GLU A CA 1
ATOM 1681 C C . GLU A 1 214 ? -6.282 9.513 14.737 1.00 95.44 214 GLU A C 1
ATOM 1683 O O . GLU A 1 214 ? -6.718 8.993 13.703 1.00 95.44 214 GLU A O 1
ATOM 1688 N N . PRO A 1 215 ? -5.645 10.698 14.699 1.00 95.38 215 PRO A N 1
ATOM 1689 C CA . PRO A 1 215 ? -5.345 11.377 13.446 1.00 95.38 215 PRO A CA 1
ATOM 1690 C C . PRO A 1 215 ? -4.225 10.652 12.684 1.00 95.38 215 PRO A C 1
ATOM 1692 O O . PRO A 1 215 ? -3.136 10.427 13.204 1.00 95.38 215 PRO A O 1
ATOM 1695 N N . LEU A 1 216 ? -4.459 10.360 11.405 1.00 93.62 216 LEU A N 1
ATOM 1696 C CA . LEU A 1 216 ? -3.495 9.715 10.501 1.00 93.62 216 LEU A CA 1
ATOM 1697 C C . LEU A 1 216 ? -2.821 10.699 9.529 1.00 93.62 216 LEU A C 1
ATOM 1699 O O . LEU A 1 216 ? -1.897 10.318 8.806 1.00 93.62 216 LEU A O 1
ATOM 1703 N N . GLY A 1 217 ? -3.266 11.958 9.517 1.00 90.62 217 GLY A N 1
ATOM 1704 C CA . GLY A 1 217 ? -2.726 13.037 8.689 1.00 90.62 217 GLY A CA 1
ATOM 1705 C C . GLY A 1 217 ? -3.780 13.675 7.787 1.00 90.62 217 GLY A C 1
ATOM 1706 O O . GLY A 1 217 ? -4.983 13.540 8.006 1.00 90.62 217 GLY A O 1
ATOM 1707 N N . THR A 1 218 ? -3.324 14.394 6.767 1.00 88.38 218 THR A N 1
ATOM 1708 C CA . THR A 1 218 ? -4.195 15.019 5.762 1.00 88.38 218 THR A CA 1
ATOM 1709 C C . THR A 1 218 ? -4.338 14.097 4.560 1.00 88.38 218 THR A C 1
ATOM 1711 O O . THR A 1 218 ? -3.347 13.523 4.114 1.00 88.38 218 THR A O 1
ATOM 1714 N N . ASN A 1 219 ? -5.548 13.977 4.010 1.00 87.00 219 ASN A N 1
ATOM 1715 C CA . ASN A 1 219 ? -5.766 13.233 2.777 1.00 87.00 219 ASN A CA 1
ATOM 1716 C C . ASN A 1 219 ? -5.093 13.959 1.590 1.00 87.00 219 ASN A C 1
ATOM 1718 O O . ASN A 1 219 ? -5.499 15.077 1.265 1.00 87.00 219 ASN A O 1
ATOM 1722 N N . PRO A 1 220 ? -4.118 13.344 0.892 1.00 87.44 220 PRO A N 1
ATOM 1723 C CA . PRO A 1 220 ? -3.423 13.996 -0.223 1.00 87.44 220 PRO A CA 1
ATOM 1724 C C . PRO A 1 220 ? -4.314 14.279 -1.441 1.00 87.44 220 PRO A C 1
ATOM 1726 O O . PRO A 1 220 ? -3.976 15.120 -2.268 1.00 87.44 220 PRO A O 1
ATOM 1729 N N . VAL A 1 221 ? -5.444 13.578 -1.569 1.00 88.62 221 VAL A N 1
ATOM 1730 C CA . VAL A 1 221 ? -6.417 13.770 -2.658 1.00 88.62 221 VAL A CA 1
ATOM 1731 C C . VAL A 1 221 ? -7.403 14.896 -2.357 1.00 88.62 221 VAL A C 1
ATOM 1733 O O . VAL A 1 221 ? -7.847 15.593 -3.266 1.00 88.62 221 VAL A O 1
ATOM 1736 N N . ASP A 1 222 ? -7.771 15.060 -1.091 1.00 86.56 222 ASP A N 1
ATOM 1737 C CA . ASP A 1 222 ? -8.727 16.068 -0.640 1.00 86.56 222 ASP A CA 1
ATOM 1738 C C . ASP A 1 222 ? -8.194 16.697 0.650 1.00 86.56 222 ASP A C 1
ATOM 1740 O O . ASP A 1 222 ? -8.506 16.209 1.738 1.00 86.56 222 ASP A O 1
ATOM 1744 N N . PRO A 1 223 ? -7.387 17.771 0.553 1.00 83.31 223 PRO A N 1
ATOM 1745 C CA . PRO A 1 223 ? -6.731 18.373 1.712 1.00 83.31 223 PRO A CA 1
ATOM 1746 C C . PRO A 1 223 ? -7.689 18.887 2.795 1.00 83.31 223 PRO A C 1
ATOM 1748 O O . PRO A 1 223 ? -7.266 19.127 3.925 1.00 83.31 223 PRO A O 1
ATOM 1751 N N . ASN A 1 224 ? -8.978 19.043 2.476 1.00 86.81 224 ASN A N 1
ATOM 1752 C CA . ASN A 1 224 ? -10.002 19.442 3.440 1.00 86.81 224 ASN A CA 1
ATOM 1753 C C . ASN A 1 224 ? -10.497 18.266 4.296 1.00 86.81 224 ASN A C 1
ATOM 1755 O O . ASN A 1 224 ? -11.164 18.478 5.309 1.00 86.81 224 ASN A O 1
ATOM 1759 N N . LYS A 1 225 ? -10.180 17.025 3.909 1.00 86.00 225 LYS A N 1
ATOM 1760 C CA . LYS A 1 225 ? -10.500 15.820 4.671 1.00 86.00 225 LYS A CA 1
ATOM 1761 C C . LYS A 1 225 ? -9.285 15.359 5.457 1.00 86.00 225 LYS A C 1
ATOM 1763 O O . LYS A 1 225 ? -8.227 15.052 4.907 1.00 86.00 225 LYS A O 1
ATOM 1768 N N . LYS A 1 226 ? -9.470 15.255 6.768 1.00 88.75 226 LYS A N 1
ATOM 1769 C CA . LYS A 1 226 ? -8.504 14.596 7.639 1.00 88.75 226 LYS A CA 1
ATOM 1770 C C . LYS A 1 226 ? -8.648 13.089 7.492 1.00 88.75 226 LYS A C 1
ATOM 1772 O O . LYS A 1 226 ? -9.756 12.569 7.381 1.00 88.75 226 LYS A O 1
ATOM 1777 N N . TRP A 1 227 ? -7.517 12.407 7.479 1.00 93.38 227 TRP A N 1
ATOM 1778 C CA . TRP A 1 227 ? -7.474 10.979 7.707 1.00 93.38 227 TRP A CA 1
ATOM 1779 C C . TRP A 1 227 ? -7.416 10.727 9.205 1.00 93.38 227 TRP A C 1
ATOM 1781 O O . TRP A 1 227 ? -6.605 11.317 9.918 1.00 93.38 227 TRP A O 1
ATOM 1791 N N . GLU A 1 228 ? -8.278 9.837 9.664 1.00 94.81 228 GLU A N 1
ATOM 1792 C CA . GLU A 1 228 ? -8.388 9.416 11.052 1.00 94.81 228 GLU A CA 1
ATOM 1793 C C . GLU A 1 228 ? -8.817 7.951 11.097 1.00 94.81 228 GLU A C 1
ATOM 1795 O O . GLU A 1 228 ? -9.289 7.411 10.098 1.00 94.81 228 GLU A O 1
ATOM 1800 N N . THR A 1 229 ? -8.632 7.303 12.239 1.00 95.81 229 THR A N 1
ATOM 1801 C CA . THR A 1 229 ? -9.143 5.958 12.527 1.00 95.81 229 THR A CA 1
ATOM 1802 C C . THR A 1 229 ? -9.555 5.871 13.991 1.00 95.81 229 THR A C 1
ATOM 1804 O O . THR A 1 229 ? -9.386 6.829 14.736 1.00 95.81 229 THR A O 1
ATOM 1807 N N . VAL A 1 230 ? -10.116 4.744 14.420 1.00 95.94 230 VAL A N 1
ATOM 1808 C CA . VAL A 1 230 ? -10.427 4.530 15.838 1.00 95.94 230 VAL A CA 1
ATOM 1809 C C . VAL A 1 230 ? -9.146 4.266 16.628 1.00 95.94 230 VAL A C 1
ATOM 1811 O O . VAL A 1 230 ? -8.404 3.338 16.299 1.00 95.94 230 VAL A O 1
ATOM 1814 N N . ASP A 1 231 ? -8.939 5.021 17.707 1.00 97.25 231 ASP A N 1
ATOM 1815 C CA . ASP A 1 231 ? -7.949 4.702 18.733 1.00 97.25 231 ASP A CA 1
ATOM 1816 C C . ASP A 1 231 ? -8.582 3.757 19.758 1.00 97.25 231 ASP A C 1
ATOM 1818 O O . ASP A 1 231 ? -9.242 4.179 20.711 1.00 97.25 231 ASP A O 1
ATOM 1822 N N . TRP A 1 232 ? -8.398 2.450 19.567 1.00 96.38 232 TRP A N 1
ATOM 1823 C CA . TRP A 1 232 ? -8.949 1.453 20.487 1.00 96.38 232 TRP A CA 1
ATOM 1824 C C . TRP A 1 232 ? -8.354 1.529 21.891 1.00 96.38 232 TRP A C 1
ATOM 1826 O O . TRP A 1 232 ? -9.048 1.198 22.849 1.00 96.38 232 TRP A O 1
ATOM 1836 N N . THR A 1 233 ? -7.106 1.981 22.023 1.00 96.44 233 THR A N 1
ATOM 1837 C CA . THR A 1 233 ? -6.433 2.078 23.323 1.00 96.44 233 THR A CA 1
ATOM 1838 C C . THR A 1 233 ? -6.998 3.254 24.113 1.00 96.44 233 THR A C 1
ATOM 1840 O O . THR A 1 233 ? -7.370 3.090 25.275 1.00 96.44 233 THR A O 1
ATOM 1843 N N . ALA A 1 234 ? -7.120 4.425 23.481 1.00 97.06 234 ALA A N 1
ATOM 1844 C CA . ALA A 1 234 ? -7.746 5.590 24.099 1.00 97.06 234 ALA A CA 1
ATOM 1845 C C . ALA A 1 234 ? -9.239 5.356 24.361 1.00 97.06 234 ALA A C 1
ATOM 1847 O O . ALA A 1 234 ? -9.717 5.680 25.445 1.00 97.06 234 ALA A O 1
ATOM 1848 N N . THR A 1 235 ? -9.948 4.712 23.428 1.00 97.25 235 THR A N 1
ATOM 1849 C CA . THR A 1 235 ? -11.360 4.331 23.590 1.00 97.25 235 THR A CA 1
ATOM 1850 C C . THR A 1 235 ? -11.554 3.408 24.797 1.00 97.25 235 THR A C 1
ATOM 1852 O O . THR A 1 235 ? -12.418 3.662 25.636 1.00 97.25 235 THR A O 1
ATOM 1855 N N . GLU A 1 236 ? -10.737 2.355 24.935 1.00 97.56 236 GLU A N 1
ATOM 1856 C CA . GLU A 1 236 ? -10.799 1.453 26.093 1.00 97.56 236 GLU A CA 1
ATOM 1857 C C . GLU A 1 236 ? -10.497 2.200 27.395 1.00 97.56 236 GLU A C 1
ATOM 1859 O O . GLU A 1 236 ? -11.227 2.050 28.376 1.00 97.56 236 GLU A O 1
ATOM 1864 N N . LYS A 1 237 ? -9.454 3.037 27.400 1.00 97.00 237 LYS A N 1
ATOM 1865 C CA . LYS A 1 237 ? -9.066 3.828 28.570 1.00 97.00 237 LYS A CA 1
ATOM 1866 C C . LYS A 1 237 ? -10.191 4.765 29.022 1.00 97.00 237 LYS A C 1
ATOM 1868 O O . LYS A 1 237 ? -10.558 4.734 30.194 1.00 97.00 237 LYS A O 1
ATOM 1873 N N . ALA A 1 238 ? -10.761 5.545 28.106 1.00 96.94 238 ALA A N 1
ATOM 1874 C CA . ALA A 1 238 ? -11.845 6.478 28.404 1.00 96.94 238 ALA A CA 1
ATOM 1875 C C . ALA A 1 238 ? -13.089 5.748 28.938 1.00 96.94 238 ALA A C 1
ATOM 1877 O O . ALA A 1 238 ? -13.725 6.196 29.891 1.00 96.94 238 ALA A O 1
ATOM 1878 N N . ALA A 1 239 ? -13.410 4.582 28.374 1.00 97.12 239 ALA A N 1
ATOM 1879 C CA . ALA A 1 239 ? -14.522 3.763 28.838 1.00 97.12 239 ALA A CA 1
ATOM 1880 C C . ALA A 1 239 ? -14.303 3.211 30.257 1.00 97.12 239 ALA A C 1
ATOM 1882 O O . ALA A 1 239 ? -15.224 3.231 31.076 1.00 97.12 239 ALA A O 1
ATOM 1883 N N . LEU A 1 240 ? -13.084 2.757 30.569 1.00 96.62 240 LEU A N 1
ATOM 1884 C CA . LEU A 1 240 ? -12.718 2.307 31.914 1.00 96.62 240 LEU A CA 1
ATOM 1885 C C . LEU A 1 240 ? -12.816 3.450 32.934 1.00 96.62 240 LEU A C 1
ATOM 1887 O O . LEU A 1 240 ? -13.357 3.249 34.022 1.00 96.62 240 LEU A O 1
ATOM 1891 N N . GLU A 1 241 ? -12.346 4.649 32.577 1.00 96.31 241 GLU A N 1
ATOM 1892 C CA . GLU A 1 241 ? -12.447 5.860 33.407 1.00 96.31 241 GLU A CA 1
ATOM 1893 C C . GLU A 1 241 ? -13.908 6.292 33.628 1.00 96.31 241 GLU A C 1
ATOM 1895 O O . GLU A 1 241 ? -14.261 6.736 34.720 1.00 96.31 241 GLU A O 1
ATOM 1900 N N . ALA A 1 242 ? -14.783 6.070 32.642 1.00 95.50 242 ALA A N 1
ATOM 1901 C CA . ALA A 1 242 ? -16.229 6.270 32.755 1.00 95.50 242 ALA A CA 1
ATOM 1902 C C . ALA A 1 242 ? -16.959 5.158 33.545 1.00 95.50 242 ALA A C 1
ATOM 1904 O O . ALA A 1 242 ? -18.178 5.215 33.714 1.00 95.50 242 ALA A O 1
ATOM 1905 N N . GLY A 1 243 ? -16.236 4.149 34.044 1.00 96.25 243 GLY A N 1
ATOM 1906 C CA . GLY A 1 243 ? -16.767 3.080 34.893 1.00 96.25 243 GLY A CA 1
ATOM 1907 C C . GLY A 1 243 ? -17.158 1.791 34.163 1.00 96.25 243 GLY A C 1
ATOM 1908 O O . GLY A 1 243 ? -17.629 0.852 34.813 1.00 96.25 243 GLY A O 1
ATOM 1909 N N . ASP A 1 244 ? -16.937 1.686 32.848 1.00 96.19 244 ASP A N 1
ATOM 1910 C CA . ASP A 1 244 ? -17.180 0.455 32.092 1.00 96.19 244 ASP A CA 1
ATOM 1911 C C . ASP A 1 244 ? -16.030 -0.546 32.270 1.00 96.19 244 ASP A C 1
ATOM 1913 O O . ASP A 1 244 ? -15.127 -0.659 31.442 1.00 96.19 244 ASP A O 1
ATOM 1917 N N . LYS A 1 245 ? -16.086 -1.321 33.357 1.00 95.44 245 LYS A N 1
ATOM 1918 C CA . LYS A 1 245 ? -15.076 -2.341 33.698 1.00 95.44 245 LYS A CA 1
ATOM 1919 C C . LYS A 1 245 ? -14.907 -3.439 32.637 1.00 95.44 245 LYS A C 1
ATOM 1921 O O . LYS A 1 245 ? -13.896 -4.136 32.654 1.00 95.44 245 LYS A O 1
ATOM 1926 N N . ASP A 1 246 ? -15.870 -3.595 31.725 1.00 96.12 246 ASP A N 1
ATOM 1927 C CA . ASP A 1 246 ? -15.865 -4.611 30.668 1.00 96.12 246 ASP A CA 1
ATOM 1928 C C . ASP A 1 246 ? -15.468 -4.053 29.287 1.00 96.12 246 ASP A C 1
ATOM 1930 O O . ASP A 1 246 ? -15.554 -4.779 28.288 1.00 96.12 246 ASP A O 1
ATOM 1934 N N . ALA A 1 247 ? -15.017 -2.794 29.203 1.00 95.94 247 ALA A N 1
ATOM 1935 C CA . ALA A 1 247 ? -14.738 -2.092 27.947 1.00 95.94 247 ALA A CA 1
ATOM 1936 C C . ALA A 1 247 ? -13.899 -2.916 26.953 1.00 95.94 247 ALA A C 1
ATOM 1938 O O . ALA A 1 247 ? -14.347 -3.190 25.836 1.00 95.94 247 ALA A O 1
ATOM 1939 N N . GLY A 1 248 ? -12.734 -3.418 27.373 1.00 96.19 248 GLY A N 1
ATOM 1940 C CA . GLY A 1 248 ? -11.865 -4.225 26.512 1.00 96.19 248 GLY A CA 1
ATOM 1941 C C . GLY A 1 248 ? -12.516 -5.512 26.001 1.00 96.19 248 GLY A C 1
ATOM 1942 O O . GLY A 1 248 ? -12.274 -5.940 24.870 1.00 96.19 248 GLY A O 1
ATOM 1943 N N . LYS A 1 249 ? -13.390 -6.146 26.795 1.00 96.88 249 LYS A N 1
ATOM 1944 C CA . LYS A 1 249 ? -14.134 -7.342 26.362 1.00 96.88 249 LYS A CA 1
ATOM 1945 C C . LYS A 1 249 ? -15.179 -6.982 25.307 1.00 96.88 249 LYS A C 1
ATOM 1947 O O . LYS A 1 249 ? -15.305 -7.714 24.325 1.00 96.88 249 LYS A O 1
ATOM 1952 N N . LYS A 1 250 ? -15.892 -5.868 25.490 1.00 97.50 250 LYS A N 1
ATOM 1953 C CA . LYS A 1 250 ? -16.884 -5.364 24.529 1.00 97.50 250 LYS A CA 1
ATOM 1954 C C . LYS A 1 250 ? -16.227 -4.982 23.204 1.00 97.50 250 LYS A C 1
ATOM 1956 O O . LYS A 1 250 ? -16.684 -5.452 22.167 1.00 97.50 250 LYS A O 1
ATOM 1961 N N . ILE A 1 251 ? -15.114 -4.244 23.242 1.00 97.81 251 ILE A N 1
ATOM 1962 C CA . ILE A 1 251 ? -14.337 -3.862 22.051 1.00 97.81 251 ILE A CA 1
ATOM 1963 C C . ILE A 1 251 ? -13.847 -5.105 21.302 1.00 97.81 251 ILE A C 1
ATOM 1965 O O . ILE A 1 251 ? -14.105 -5.247 20.108 1.00 97.81 251 ILE A O 1
ATOM 1969 N N . ARG A 1 252 ? -13.200 -6.057 21.993 1.00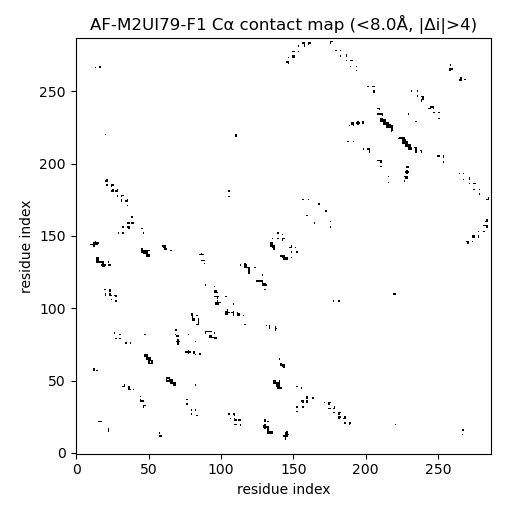 97.25 252 ARG A N 1
ATOM 1970 C CA . ARG A 1 252 ? -12.723 -7.297 21.353 1.00 97.25 252 ARG A CA 1
ATOM 1971 C C . ARG A 1 252 ? -13.858 -8.104 20.731 1.00 97.25 252 ARG A C 1
ATOM 1973 O O . ARG A 1 252 ? -13.689 -8.628 19.633 1.00 97.25 252 ARG A O 1
ATOM 1980 N N . LYS A 1 253 ? -15.003 -8.204 21.416 1.00 97.06 253 LYS A N 1
ATOM 1981 C CA . LYS A 1 253 ? -16.181 -8.884 20.872 1.00 97.06 253 LYS A CA 1
ATOM 1982 C C . LYS A 1 253 ? -16.689 -8.175 19.618 1.00 97.06 253 LYS A C 1
ATOM 1984 O O . LYS A 1 253 ? -16.897 -8.842 18.614 1.00 97.06 253 LYS A O 1
ATOM 1989 N N . PHE A 1 254 ? -16.842 -6.853 19.665 1.00 97.19 254 PHE A N 1
ATOM 1990 C CA . PHE A 1 254 ? -17.268 -6.053 18.519 1.00 97.19 254 PHE A CA 1
ATOM 1991 C C . PHE A 1 254 ? -16.348 -6.261 17.310 1.00 97.19 254 PHE A C 1
ATOM 1993 O O . PHE A 1 254 ? -16.833 -6.598 16.236 1.00 97.19 254 PHE A O 1
ATOM 2000 N N . LEU A 1 255 ? -15.031 -6.130 17.491 1.00 96.12 255 LEU A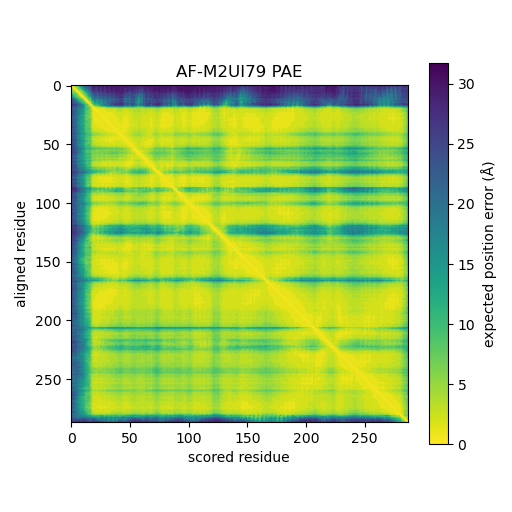 N 1
ATOM 2001 C CA . LEU A 1 255 ? -14.061 -6.323 16.410 1.00 96.12 255 LEU A CA 1
ATOM 2002 C C . LEU A 1 255 ? -14.125 -7.744 15.841 1.00 96.12 255 LEU A C 1
ATOM 2004 O O . LEU A 1 255 ? -14.127 -7.923 14.624 1.00 96.12 255 LEU A O 1
ATOM 2008 N N . GLY A 1 256 ? -14.221 -8.751 16.713 1.00 95.44 256 GLY A N 1
ATOM 2009 C CA . GLY A 1 256 ? -14.373 -10.146 16.307 1.00 95.44 256 GLY A CA 1
ATOM 2010 C C . GLY A 1 256 ? -15.648 -10.386 15.499 1.00 95.44 256 GLY A C 1
ATOM 2011 O O . GLY A 1 256 ? -15.589 -10.983 14.425 1.00 95.44 256 GLY A O 1
ATOM 2012 N N . ASP A 1 257 ? -16.792 -9.891 15.971 1.00 95.75 257 ASP A N 1
ATOM 2013 C CA . ASP A 1 257 ? -18.078 -10.014 15.277 1.00 95.75 257 ASP A CA 1
ATOM 2014 C C . ASP A 1 257 ? -18.059 -9.264 13.936 1.00 95.75 257 ASP A C 1
ATOM 2016 O O . ASP A 1 257 ? -18.529 -9.781 12.924 1.00 95.75 257 ASP A O 1
ATOM 2020 N N . TRP A 1 258 ? -17.483 -8.061 13.901 1.00 94.25 258 TRP A N 1
ATOM 2021 C CA . TRP A 1 258 ? -17.465 -7.227 12.706 1.00 94.25 258 TRP A CA 1
ATOM 2022 C C . TRP A 1 258 ? -16.585 -7.818 11.606 1.00 94.25 258 TRP A C 1
ATOM 2024 O O . TRP A 1 258 ? -17.059 -8.024 10.491 1.00 94.25 258 TRP A O 1
ATOM 2034 N N . TYR A 1 259 ? -15.338 -8.182 11.914 1.00 92.38 259 TYR A N 1
ATOM 2035 C CA . TYR A 1 259 ? -14.436 -8.777 10.925 1.00 92.38 259 TYR A CA 1
ATOM 2036 C C . TYR A 1 259 ? -14.776 -10.238 10.591 1.00 92.38 259 TYR A C 1
ATOM 2038 O O . TYR A 1 259 ? -14.389 -10.739 9.537 1.00 92.38 259 TYR A O 1
ATOM 2046 N N . SER A 1 260 ? -15.531 -10.958 11.424 1.00 92.88 260 SER A N 1
ATOM 2047 C CA . SER A 1 260 ? -16.051 -12.277 11.030 1.00 92.88 260 SER A CA 1
ATOM 2048 C C . SER A 1 260 ? -17.317 -12.168 10.171 1.00 92.88 260 SER A C 1
ATOM 2050 O O . SER A 1 260 ? -17.437 -12.885 9.174 1.00 92.88 260 SER A O 1
ATOM 2052 N N . GLY A 1 261 ? -18.223 -11.243 10.502 1.00 91.31 261 GLY A N 1
ATOM 2053 C CA . GLY A 1 261 ? -19.522 -11.068 9.849 1.00 91.31 261 GLY A CA 1
ATOM 2054 C C . GLY A 1 261 ? -19.510 -10.199 8.589 1.00 91.31 261 GLY A C 1
ATOM 2055 O O . GLY A 1 261 ? -20.346 -10.395 7.709 1.00 91.31 261 GLY A O 1
ATOM 2056 N N . ASN A 1 262 ? -18.559 -9.272 8.451 1.00 91.75 262 ASN A N 1
ATOM 2057 C CA . ASN A 1 262 ? -18.437 -8.393 7.290 1.00 91.75 262 ASN A CA 1
ATOM 2058 C C . ASN A 1 262 ? -17.233 -8.803 6.432 1.00 91.75 262 ASN A C 1
ATOM 2060 O O . ASN A 1 262 ? -16.077 -8.560 6.780 1.00 91.75 262 ASN A O 1
ATOM 2064 N N . LYS A 1 263 ? -17.516 -9.427 5.282 1.00 90.25 263 LYS A N 1
ATOM 2065 C CA . LYS A 1 263 ? -16.487 -9.891 4.342 1.00 90.25 263 LYS A CA 1
ATOM 2066 C C . LYS A 1 263 ? -15.580 -8.756 3.864 1.00 90.25 263 LYS A C 1
ATOM 2068 O O . LYS A 1 263 ? -14.377 -8.956 3.756 1.00 90.25 263 LYS A O 1
ATOM 2073 N N . ASP A 1 264 ? -16.147 -7.595 3.579 1.00 89.38 264 ASP A N 1
ATOM 2074 C CA . ASP A 1 264 ? -15.414 -6.480 2.993 1.00 89.38 264 ASP A CA 1
ATOM 2075 C C . ASP A 1 264 ? -14.466 -5.855 4.024 1.00 89.38 264 ASP A C 1
ATOM 2077 O O . ASP A 1 264 ? -13.300 -5.598 3.727 1.00 89.38 264 ASP A O 1
ATOM 2081 N N . ALA A 1 265 ? -14.937 -5.705 5.266 1.00 90.25 265 ALA A N 1
ATOM 2082 C CA . ALA A 1 265 ? -14.100 -5.283 6.383 1.00 90.25 265 ALA A CA 1
ATOM 2083 C C . ALA A 1 265 ? -12.962 -6.280 6.635 1.00 90.25 265 ALA A C 1
ATOM 2085 O O . ALA A 1 265 ? -11.810 -5.877 6.773 1.00 90.25 265 ALA A O 1
ATOM 2086 N N . ARG A 1 266 ? -13.273 -7.583 6.634 1.00 92.38 266 ARG A N 1
ATOM 2087 C CA . ARG A 1 266 ? -12.286 -8.650 6.831 1.00 92.38 266 ARG A CA 1
ATOM 2088 C C . ARG A 1 266 ? -11.192 -8.639 5.777 1.00 92.38 266 ARG A C 1
ATOM 2090 O O . ARG A 1 266 ? -10.016 -8.663 6.120 1.00 92.38 266 ARG A O 1
ATOM 2097 N N . ASP A 1 267 ? -11.576 -8.639 4.504 1.00 89.06 267 ASP A N 1
ATOM 2098 C CA . ASP A 1 267 ? -10.625 -8.697 3.395 1.00 89.06 267 ASP A CA 1
ATOM 2099 C C . ASP A 1 267 ? -9.732 -7.446 3.401 1.00 89.06 267 ASP A C 1
ATOM 2101 O O . ASP A 1 267 ? -8.540 -7.526 3.109 1.00 89.06 267 ASP A O 1
ATOM 2105 N N . HIS A 1 268 ? -10.287 -6.292 3.778 1.00 89.94 268 HIS A N 1
ATOM 2106 C CA . HIS A 1 268 ? -9.529 -5.056 3.908 1.00 89.94 268 HIS A CA 1
ATOM 2107 C C . HIS A 1 268 ? -8.529 -5.093 5.081 1.00 89.94 268 HIS A C 1
ATOM 2109 O O . HIS A 1 268 ? -7.363 -4.726 4.908 1.00 89.94 268 HIS A O 1
ATOM 2115 N N . ASP A 1 269 ? -8.955 -5.575 6.253 1.00 89.75 269 ASP A N 1
ATOM 2116 C CA . ASP A 1 269 ? -8.099 -5.734 7.435 1.00 89.75 269 ASP A CA 1
ATOM 2117 C C . ASP A 1 269 ? -6.966 -6.744 7.199 1.00 89.75 269 ASP A C 1
ATOM 2119 O O . ASP A 1 269 ? -5.818 -6.486 7.553 1.00 89.75 269 ASP A O 1
ATOM 2123 N N . GLN A 1 270 ? -7.237 -7.849 6.496 1.00 91.81 270 GLN A N 1
ATOM 2124 C CA . GLN A 1 270 ? -6.213 -8.834 6.122 1.00 91.81 270 GLN A CA 1
ATOM 2125 C C . GLN A 1 270 ? -5.070 -8.221 5.301 1.00 91.81 270 GLN A C 1
ATOM 2127 O O . GLN A 1 270 ? -3.902 -8.537 5.543 1.00 91.81 270 GLN A O 1
ATOM 2132 N N . VAL A 1 271 ? -5.377 -7.305 4.379 1.00 92.06 271 VAL A N 1
ATOM 2133 C CA . VAL A 1 271 ? -4.343 -6.622 3.589 1.00 92.06 271 VAL A CA 1
ATOM 2134 C C . VAL A 1 271 ? -3.533 -5.655 4.451 1.00 92.06 271 VAL A C 1
ATOM 2136 O O . VAL A 1 271 ? -2.304 -5.652 4.366 1.00 92.06 271 VAL A O 1
ATOM 2139 N N . ILE A 1 272 ? -4.186 -4.876 5.322 1.00 92.69 272 ILE A N 1
ATOM 2140 C CA . ILE A 1 272 ? -3.484 -4.014 6.290 1.00 92.69 272 ILE A CA 1
ATOM 2141 C C . ILE A 1 272 ? -2.547 -4.854 7.165 1.00 92.69 272 ILE A C 1
ATOM 2143 O O . ILE A 1 272 ? -1.382 -4.498 7.348 1.00 92.69 272 ILE A O 1
ATOM 2147 N N . ASN A 1 273 ? -3.042 -5.976 7.686 1.00 93.06 273 ASN A N 1
ATOM 2148 C CA . ASN A 1 273 ? -2.277 -6.867 8.548 1.00 93.06 273 ASN A CA 1
ATOM 2149 C C . ASN A 1 273 ? -1.113 -7.525 7.811 1.00 93.06 273 ASN A C 1
ATOM 2151 O O . ASN A 1 273 ? -0.065 -7.702 8.418 1.00 93.06 273 ASN A O 1
ATOM 2155 N N . SER A 1 274 ? -1.236 -7.805 6.512 1.00 94.69 274 SER A N 1
ATOM 2156 C CA . SER A 1 274 ? -0.118 -8.306 5.704 1.00 94.69 274 SER A CA 1
ATOM 2157 C C . SER A 1 274 ? 1.006 -7.274 5.592 1.00 94.69 274 SER A C 1
ATOM 2159 O O . SER A 1 274 ? 2.163 -7.609 5.826 1.00 94.69 274 SER A O 1
ATOM 2161 N N . PHE A 1 275 ? 0.684 -5.999 5.341 1.00 95.12 275 PHE A N 1
ATOM 2162 C CA . PHE A 1 275 ? 1.697 -4.936 5.357 1.00 95.12 275 PHE A CA 1
ATOM 2163 C C . PHE A 1 275 ? 2.303 -4.722 6.750 1.00 95.12 275 PHE A C 1
ATOM 2165 O O . PHE A 1 275 ? 3.514 -4.557 6.867 1.00 95.12 275 PHE A O 1
ATOM 2172 N N . LYS A 1 276 ? 1.496 -4.753 7.819 1.00 93.50 276 LYS A N 1
ATOM 2173 C CA . LYS A 1 276 ? 2.005 -4.659 9.200 1.00 93.50 276 LYS A CA 1
ATOM 2174 C C . LYS A 1 276 ? 2.903 -5.844 9.555 1.00 93.50 2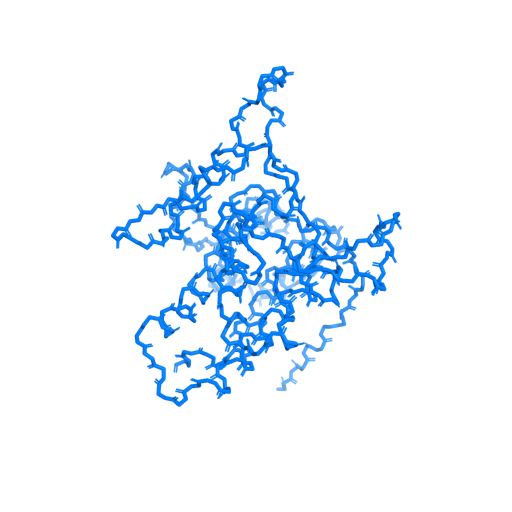76 LYS A C 1
ATOM 2176 O O . LYS A 1 276 ? 3.947 -5.651 10.163 1.00 93.50 276 LYS A O 1
ATOM 2181 N N . HIS A 1 277 ? 2.529 -7.053 9.149 1.00 92.50 277 HIS A N 1
ATOM 2182 C CA . HIS A 1 277 ? 3.327 -8.250 9.377 1.00 92.50 277 HIS A CA 1
ATOM 2183 C C . HIS A 1 277 ? 4.665 -8.165 8.646 1.00 92.50 277 HIS A C 1
ATOM 2185 O O . HIS A 1 277 ? 5.707 -8.390 9.253 1.00 92.50 277 HIS A O 1
ATOM 2191 N N . GLN A 1 278 ? 4.633 -7.749 7.379 1.00 91.88 278 GLN A N 1
ATOM 2192 C CA . GLN A 1 278 ? 5.829 -7.485 6.596 1.00 91.88 278 GLN A CA 1
ATOM 2193 C C . GLN A 1 278 ? 6.737 -6.455 7.290 1.00 91.88 278 GLN A C 1
ATOM 2195 O O . GLN A 1 278 ? 7.923 -6.714 7.454 1.00 91.88 278 GLN A O 1
ATOM 2200 N N . ARG A 1 279 ? 6.183 -5.326 7.759 1.00 91.69 279 ARG A N 1
ATOM 2201 C CA . ARG A 1 279 ? 6.914 -4.308 8.535 1.00 91.69 279 ARG A CA 1
ATOM 2202 C C . ARG A 1 279 ? 7.580 -4.901 9.776 1.00 91.69 279 ARG A C 1
ATOM 2204 O O . ARG A 1 279 ? 8.732 -4.599 10.057 1.00 91.69 279 ARG A O 1
ATOM 2211 N N . ASP A 1 280 ? 6.845 -5.706 10.538 1.00 87.12 280 ASP A N 1
ATOM 2212 C CA . ASP A 1 280 ? 7.311 -6.241 11.820 1.00 87.12 280 ASP A CA 1
ATOM 2213 C C . ASP A 1 280 ? 8.403 -7.314 11.653 1.00 87.12 280 ASP A C 1
ATOM 2215 O O . ASP A 1 280 ? 9.162 -7.560 12.590 1.00 87.12 280 ASP A O 1
ATOM 2219 N N . GLN A 1 281 ? 8.486 -7.945 10.477 1.00 82.38 281 GLN A N 1
ATOM 2220 C CA . GLN A 1 281 ? 9.509 -8.936 10.130 1.00 82.38 281 GLN A CA 1
ATOM 2221 C C . GLN A 1 281 ? 10.745 -8.341 9.449 1.00 82.38 281 GLN A C 1
ATOM 2223 O O . GLN A 1 281 ? 11.767 -9.025 9.361 1.00 82.38 281 GLN A O 1
ATOM 2228 N N . GLN A 1 282 ? 10.658 -7.105 8.960 1.00 78.62 282 GLN A N 1
ATOM 2229 C CA . GLN A 1 282 ? 11.663 -6.560 8.064 1.00 78.62 282 GLN A CA 1
ATOM 2230 C C . GLN A 1 282 ? 12.985 -6.249 8.765 1.00 78.62 282 GLN A C 1
ATOM 2232 O O . GLN A 1 282 ? 13.021 -5.692 9.863 1.00 78.62 282 GLN A O 1
ATOM 2237 N N . LEU A 1 283 ? 14.085 -6.587 8.094 1.00 71.62 283 LEU A N 1
ATOM 2238 C CA . LEU A 1 283 ? 15.446 -6.318 8.560 1.00 71.62 283 LEU A CA 1
ATOM 2239 C C . LEU A 1 283 ? 16.003 -5.007 8.004 1.00 71.62 283 LEU A C 1
ATOM 2241 O O . LEU A 1 283 ? 16.843 -4.374 8.648 1.00 71.62 283 LEU A O 1
ATOM 2245 N N . ALA A 1 284 ? 15.587 -4.626 6.792 1.00 63.06 284 ALA A N 1
ATOM 2246 C CA . ALA A 1 284 ? 16.078 -3.420 6.135 1.00 63.06 284 ALA A CA 1
ATOM 2247 C C . ALA A 1 284 ? 15.819 -2.171 6.998 1.00 63.06 284 ALA A C 1
ATOM 2249 O O . ALA A 1 284 ? 14.765 -2.029 7.608 1.00 63.06 284 ALA A O 1
ATOM 2250 N N . CYS A 1 285 ? 16.824 -1.293 7.065 1.00 58.75 285 CYS A N 1
ATOM 2251 C CA . CYS A 1 285 ? 16.833 -0.044 7.835 1.00 58.75 285 CYS A CA 1
ATOM 2252 C C . CYS A 1 285 ? 16.737 -0.145 9.370 1.00 58.75 285 CYS A C 1
ATOM 2254 O O . CYS A 1 285 ? 16.981 0.877 10.005 1.00 58.75 285 CYS A O 1
ATOM 2256 N N . GLY A 1 286 ? 16.537 -1.336 9.952 1.00 48.25 286 GLY A N 1
ATOM 2257 C CA . GLY A 1 286 ? 16.531 -1.553 11.404 1.00 48.25 286 GLY A CA 1
ATOM 2258 C C . GLY A 1 286 ? 15.410 -0.798 12.134 1.00 48.25 286 GLY A C 1
ATOM 2259 O O . GLY A 1 286 ? 14.825 0.152 11.624 1.00 48.25 286 GLY A O 1
ATOM 2260 N N . ARG A 1 287 ? 15.093 -1.230 13.354 1.00 42.44 287 ARG A N 1
ATOM 2261 C CA . ARG A 1 287 ? 14.504 -0.307 14.332 1.00 42.44 287 ARG A CA 1
ATOM 2262 C C . ARG A 1 287 ? 15.593 0.596 14.887 1.00 42.44 287 ARG A C 1
ATOM 2264 O O . ARG A 1 287 ? 16.717 0.072 15.065 1.00 42.44 287 ARG A O 1
#